Protein AF-A0A0K2RCG2-F1 (afdb_monomer_lite)

Foldseek 3Di:
DDAQPPVLLVLQLVLLCLQQCLPVPFDDDACLNVLSNVLSVQSNVLSNCCRHDPLDVVSLVSNLVSLVCLLCCCPVRVNCVRVSSNCSSNPSSVSSNVSSVVVNVCSVVVLVPVPDDDDDDDDDDDDDDDDDDDDDDDDDDPPDPDDPWDWDKDFPDPVVDVFQGWIWIDTDQAIEIEFGAQQDHDPVRNVVLVDPDPDQLCSHQEYEFAAQDRSGHQCVVVSVVSPHDHYYDYPPRNVVSNVVPNVVVVVVVVVVVVVVPVPDPPPPDDDPDPDDDDPDDDD

Structure (mmCIF, N/CA/C/O backbone):
data_AF-A0A0K2RCG2-F1
#
_entry.id   AF-A0A0K2RCG2-F1
#
loop_
_atom_site.group_PDB
_atom_site.id
_atom_site.type_symbol
_atom_site.label_atom_id
_atom_site.label_alt_id
_atom_site.label_comp_id
_atom_site.label_asym_id
_atom_site.label_entity_id
_atom_site.label_seq_id
_atom_site.pdbx_PDB_ins_code
_atom_site.Cartn_x
_atom_site.Cartn_y
_atom_site.Cartn_z
_atom_site.occupancy
_atom_site.B_iso_or_equiv
_atom_site.auth_seq_id
_atom_site.auth_comp_id
_atom_site.auth_asym_id
_atom_site.auth_atom_id
_atom_site.pdbx_PDB_model_num
ATOM 1 N N . MET A 1 1 ? 14.446 1.103 5.680 1.00 58.44 1 MET A N 1
ATOM 2 C CA . MET A 1 1 ? 15.636 0.981 4.798 1.00 58.44 1 MET A CA 1
ATOM 3 C C . MET A 1 1 ? 16.590 2.178 4.900 1.00 58.44 1 MET A C 1
ATOM 5 O O . MET A 1 1 ? 16.127 3.313 4.979 1.00 58.44 1 MET A O 1
ATOM 9 N N . LYS A 1 2 ? 17.915 1.947 4.898 1.00 63.81 2 LYS A N 1
ATOM 10 C CA . LYS A 1 2 ? 18.927 3.018 4.784 1.00 63.81 2 LYS A CA 1
ATOM 11 C C . LYS A 1 2 ? 18.979 3.519 3.334 1.00 63.81 2 LYS A C 1
ATOM 13 O O . LYS A 1 2 ? 18.834 2.729 2.405 1.00 63.81 2 LYS A O 1
ATOM 18 N N . LYS A 1 3 ? 19.166 4.827 3.142 1.00 74.25 3 LYS A N 1
ATOM 19 C CA . LYS A 1 3 ? 19.380 5.411 1.807 1.00 74.25 3 LYS A CA 1
ATOM 20 C C . LYS A 1 3 ? 20.666 4.841 1.199 1.00 74.25 3 LYS A C 1
ATOM 22 O O . LYS A 1 3 ? 21.597 4.550 1.947 1.00 74.25 3 LYS A O 1
ATOM 27 N N . TRP A 1 4 ? 20.715 4.719 -0.128 1.00 76.94 4 TRP A N 1
ATOM 28 C CA . TRP A 1 4 ? 21.913 4.337 -0.901 1.00 76.94 4 TRP A CA 1
ATOM 29 C C . TRP A 1 4 ? 22.430 2.893 -0.774 1.00 76.94 4 TRP A C 1
ATOM 31 O O . TRP A 1 4 ? 23.434 2.559 -1.398 1.00 76.94 4 TRP A O 1
ATOM 41 N N . THR A 1 5 ? 21.760 2.011 -0.025 1.00 80.38 5 THR A N 1
ATOM 42 C CA . THR A 1 5 ? 22.263 0.643 0.229 1.00 80.38 5 THR A CA 1
ATOM 43 C C . THR A 1 5 ? 21.555 -0.463 -0.560 1.00 80.38 5 THR A C 1
ATOM 45 O O . THR A 1 5 ? 21.933 -1.625 -0.430 1.00 80.38 5 THR A O 1
ATOM 48 N N . ARG A 1 6 ? 20.514 -0.154 -1.349 1.00 81.94 6 ARG A N 1
ATOM 49 C CA . ARG A 1 6 ? 19.777 -1.164 -2.134 1.00 81.94 6 ARG A CA 1
ATOM 50 C C . ARG A 1 6 ? 20.580 -1.549 -3.371 1.00 81.94 6 ARG A C 1
ATOM 52 O O . ARG A 1 6 ? 20.641 -0.801 -4.341 1.00 81.94 6 ARG A O 1
ATOM 59 N N . TRP A 1 7 ? 21.196 -2.727 -3.334 1.00 88.19 7 TRP A N 1
ATOM 60 C CA . TRP A 1 7 ? 21.972 -3.249 -4.459 1.00 88.19 7 TRP A CA 1
ATOM 61 C C . TRP A 1 7 ? 21.105 -3.462 -5.711 1.00 88.19 7 TRP A C 1
ATOM 63 O O . TRP A 1 7 ? 21.608 -3.304 -6.817 1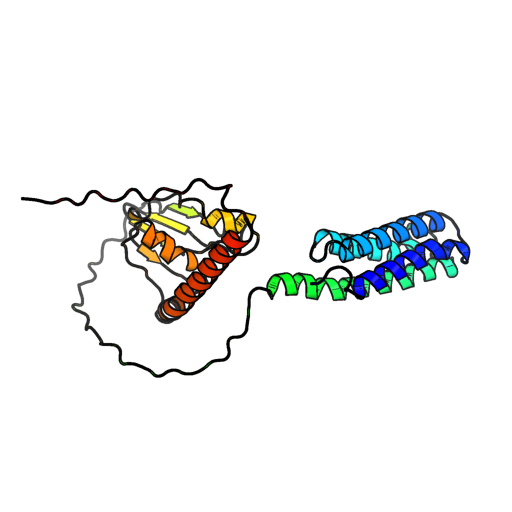.00 88.19 7 TRP A O 1
ATOM 73 N N . GLN A 1 8 ? 19.803 -3.736 -5.544 1.00 90.56 8 GLN A N 1
ATOM 74 C CA . GLN A 1 8 ? 18.849 -3.875 -6.648 1.00 90.56 8 GLN A CA 1
ATOM 75 C C . GLN A 1 8 ? 18.771 -2.599 -7.494 1.00 90.56 8 GLN A C 1
ATOM 77 O O . GLN A 1 8 ? 18.862 -2.654 -8.718 1.00 90.56 8 GLN A O 1
ATOM 82 N N . ASP A 1 9 ? 18.664 -1.443 -6.836 1.00 89.44 9 ASP A N 1
ATOM 83 C CA . ASP A 1 9 ? 18.560 -0.151 -7.516 1.00 89.44 9 ASP A CA 1
ATOM 84 C C . ASP A 1 9 ? 19.887 0.205 -8.218 1.00 89.44 9 ASP A C 1
ATOM 86 O O . ASP A 1 9 ? 19.883 0.735 -9.329 1.00 89.44 9 ASP A O 1
ATOM 90 N N . TRP A 1 10 ? 21.034 -0.191 -7.649 1.00 92.25 10 TRP A N 1
ATOM 91 C CA . TRP A 1 10 ? 22.339 -0.095 -8.319 1.00 92.25 10 TRP A CA 1
ATOM 92 C C . TRP A 1 10 ? 22.438 -0.972 -9.573 1.00 92.25 10 TRP A C 1
ATOM 94 O O . TRP A 1 10 ? 22.975 -0.527 -10.588 1.00 92.25 10 TRP A O 1
ATOM 104 N N . THR A 1 11 ? 21.905 -2.197 -9.540 1.00 92.94 11 THR A N 1
ATOM 105 C CA . THR A 1 11 ? 21.859 -3.071 -10.722 1.00 92.94 11 THR A CA 1
ATOM 106 C C . THR A 1 11 ? 21.010 -2.461 -11.834 1.00 92.94 11 THR A C 1
ATOM 108 O O . THR A 1 11 ? 21.393 -2.525 -13.000 1.00 92.94 11 THR A O 1
ATOM 111 N N . VAL A 1 12 ? 19.893 -1.818 -11.488 1.00 93.12 12 VAL A N 1
ATOM 112 C CA . VAL A 1 12 ? 19.032 -1.142 -12.467 1.00 93.12 12 VAL A CA 1
ATOM 113 C C . VAL A 1 12 ? 19.719 0.079 -13.078 1.00 93.12 12 VAL A C 1
ATOM 115 O O . VAL A 1 12 ? 19.654 0.267 -14.292 1.00 93.12 12 VAL A O 1
ATOM 118 N N . ILE A 1 13 ? 20.450 0.861 -12.277 1.00 94.62 13 ILE A N 1
ATOM 119 C CA . ILE A 1 13 ? 21.276 1.968 -12.782 1.00 94.62 13 ILE A CA 1
ATOM 120 C C . ILE A 1 13 ? 22.334 1.449 -13.761 1.00 94.62 13 ILE A C 1
ATOM 122 O O . ILE A 1 13 ? 22.480 1.999 -14.850 1.00 94.62 13 ILE A O 1
ATOM 126 N N . ALA A 1 14 ? 23.046 0.375 -13.413 1.00 95.88 14 ALA A N 1
ATOM 127 C CA . ALA A 1 14 ? 24.055 -0.212 -14.292 1.00 95.88 14 ALA A CA 1
ATOM 128 C C . ALA A 1 14 ? 23.444 -0.734 -15.605 1.00 95.88 14 ALA A C 1
ATOM 130 O O . ALA A 1 14 ? 23.995 -0.491 -16.678 1.00 95.88 14 ALA A O 1
ATOM 131 N N . ALA A 1 15 ? 22.282 -1.390 -15.534 1.00 94.94 15 ALA A N 1
ATOM 132 C CA . ALA A 1 15 ? 21.547 -1.868 -16.703 1.00 94.94 15 ALA A CA 1
ATOM 133 C C . ALA A 1 15 ? 21.101 -0.712 -17.619 1.00 94.94 15 ALA A C 1
ATOM 135 O O . ALA A 1 15 ? 21.294 -0.780 -18.833 1.00 94.94 15 ALA A O 1
ATOM 136 N N . GLY A 1 16 ? 20.560 0.370 -17.048 1.00 94.06 16 GLY A N 1
ATOM 137 C CA . GLY A 1 16 ? 20.156 1.562 -17.798 1.00 94.06 16 GLY A CA 1
ATOM 138 C C . GLY A 1 16 ? 21.337 2.297 -18.436 1.00 94.06 16 GLY A C 1
ATOM 139 O O . GLY A 1 16 ? 21.270 2.674 -19.606 1.00 94.06 16 GLY A O 1
ATOM 140 N N . ALA A 1 17 ? 22.448 2.434 -17.707 1.00 96.50 17 ALA A N 1
ATOM 141 C CA . ALA A 1 17 ? 23.673 3.038 -18.224 1.00 96.50 17 ALA A CA 1
ATOM 142 C C . ALA A 1 17 ? 24.278 2.208 -19.365 1.00 96.50 17 ALA A C 1
ATOM 144 O O . ALA A 1 17 ? 24.648 2.765 -20.396 1.00 96.50 17 ALA A O 1
ATOM 145 N N . TYR A 1 18 ? 24.323 0.879 -19.218 1.00 96.69 18 TYR A N 1
ATOM 146 C CA . TYR A 1 18 ? 24.759 -0.015 -20.289 1.00 96.69 18 TYR A CA 1
ATOM 147 C C . TYR A 1 18 ? 23.869 0.130 -21.528 1.00 96.69 18 TYR A C 1
ATOM 149 O O . TYR A 1 18 ? 24.393 0.286 -22.626 1.00 96.69 18 TYR A O 1
ATOM 157 N N . ALA A 1 19 ? 22.541 0.138 -21.367 1.00 94.88 19 ALA A N 1
ATOM 158 C CA . ALA A 1 19 ? 21.615 0.310 -22.484 1.00 94.88 19 ALA A CA 1
ATOM 159 C C . ALA A 1 19 ? 21.858 1.642 -23.218 1.00 94.88 19 ALA A C 1
ATOM 161 O O . ALA A 1 19 ? 22.019 1.646 -24.437 1.00 94.88 19 ALA A O 1
ATOM 162 N N . ALA A 1 20 ? 21.986 2.754 -22.488 1.00 95.69 20 ALA A N 1
ATOM 163 C CA . ALA A 1 20 ? 22.245 4.066 -23.082 1.00 95.69 20 ALA A CA 1
ATOM 164 C C . ALA A 1 20 ? 23.603 4.141 -23.802 1.00 95.69 20 ALA A C 1
ATOM 166 O O . ALA A 1 20 ? 23.700 4.717 -24.885 1.00 95.69 20 ALA A O 1
ATOM 167 N N . LEU A 1 21 ? 24.648 3.547 -23.220 1.00 96.00 21 LEU A N 1
ATOM 168 C CA . LEU A 1 21 ? 25.997 3.564 -23.788 1.00 96.00 21 LEU A CA 1
ATOM 169 C C . LEU A 1 21 ? 26.179 2.552 -24.922 1.00 96.00 21 LEU A C 1
ATOM 171 O O . LEU A 1 21 ? 27.049 2.752 -25.766 1.00 96.00 21 LEU A O 1
ATOM 175 N N . SER A 1 22 ? 25.341 1.514 -24.996 1.00 94.62 22 SER A N 1
ATOM 176 C CA . SER A 1 22 ? 25.457 0.456 -26.008 1.00 94.62 22 SER A CA 1
ATOM 177 C C . SER A 1 22 ? 25.385 0.941 -27.446 1.00 94.62 22 SER A C 1
ATOM 179 O O . SER A 1 22 ? 25.961 0.326 -28.345 1.00 94.62 22 SER A O 1
ATOM 181 N N . VAL A 1 23 ? 24.773 2.102 -27.647 1.00 93.94 23 VAL A N 1
ATOM 182 C CA . VAL A 1 23 ? 24.718 2.821 -28.917 1.00 93.94 23 VAL A CA 1
ATOM 183 C C . VAL A 1 23 ? 26.113 3.135 -29.479 1.00 93.94 23 VAL A C 1
ATOM 185 O O . VAL A 1 23 ? 26.267 3.240 -30.691 1.00 93.94 23 VAL A O 1
ATOM 188 N N . LEU A 1 24 ? 27.141 3.231 -28.629 1.00 94.62 24 LEU A N 1
ATOM 189 C CA . LEU A 1 24 ? 28.516 3.538 -29.035 1.00 94.62 24 LEU A CA 1
ATOM 190 C C . LEU A 1 24 ? 29.247 2.358 -29.693 1.00 94.62 24 LEU A C 1
ATOM 192 O O . LEU A 1 24 ? 30.201 2.581 -30.434 1.00 94.62 24 LEU A O 1
ATOM 196 N N . TRP A 1 25 ? 28.832 1.115 -29.425 1.00 93.81 25 TRP A N 1
ATOM 197 C CA . TRP A 1 25 ? 29.506 -0.093 -29.930 1.00 93.81 25 TRP A CA 1
ATOM 198 C C . TRP A 1 25 ? 28.577 -1.073 -30.655 1.00 93.81 25 TRP A C 1
ATOM 200 O O . TRP A 1 25 ? 29.026 -2.130 -31.095 1.00 93.81 25 TRP A O 1
ATOM 210 N N . THR A 1 26 ? 27.289 -0.750 -30.795 1.00 92.44 26 THR A N 1
ATOM 211 C CA . THR A 1 26 ? 26.327 -1.561 -31.553 1.00 92.44 26 THR A CA 1
ATOM 212 C C . THR A 1 26 ? 25.845 -0.817 -32.792 1.00 92.44 26 THR A C 1
ATOM 214 O O . THR A 1 26 ? 25.652 0.398 -32.772 1.00 92.44 26 THR A O 1
ATOM 217 N N . SER A 1 27 ? 25.637 -1.545 -33.889 1.00 92.19 27 SER A N 1
ATOM 218 C CA . SER A 1 27 ? 25.041 -0.982 -35.102 1.00 92.19 27 SER A CA 1
ATOM 219 C C . SER A 1 27 ? 23.601 -0.547 -34.833 1.00 92.19 27 SER A C 1
ATOM 221 O O . SER A 1 27 ? 22.806 -1.322 -34.298 1.00 92.19 27 SER A O 1
ATOM 223 N N . GLN A 1 28 ? 23.288 0.692 -35.207 1.00 91.44 28 GLN A N 1
ATOM 224 C CA . GLN A 1 28 ? 21.982 1.318 -35.011 1.00 91.44 28 GLN A CA 1
ATOM 225 C C . GLN A 1 28 ? 21.195 1.408 -36.318 1.00 91.44 28 GLN A C 1
ATOM 227 O O . GLN A 1 28 ? 21.757 1.340 -37.409 1.00 91.44 28 GLN A O 1
ATOM 232 N N . GLY A 1 29 ? 19.889 1.621 -36.196 1.00 86.38 29 GLY A N 1
ATOM 233 C CA . GLY A 1 29 ? 18.947 1.633 -37.304 1.00 86.38 29 GLY A CA 1
ATOM 234 C C . GLY A 1 29 ? 17.545 1.998 -36.828 1.00 86.38 29 GLY A C 1
ATOM 235 O O . GLY A 1 29 ? 17.130 1.649 -35.721 1.00 86.38 29 GLY A O 1
ATOM 236 N N . GLY A 1 30 ? 16.816 2.740 -37.662 1.00 85.50 30 GLY A N 1
ATOM 237 C CA . GLY A 1 30 ? 15.485 3.238 -37.317 1.00 85.50 30 GLY A CA 1
ATOM 238 C C . GLY A 1 30 ? 15.498 4.073 -36.033 1.00 85.50 30 GLY A C 1
ATOM 239 O O . GLY A 1 30 ? 16.283 5.010 -35.894 1.00 85.50 30 GLY A O 1
ATOM 240 N N . SER A 1 31 ? 14.630 3.723 -35.083 1.00 91.00 31 SER A N 1
ATOM 241 C CA . SER A 1 31 ? 14.470 4.438 -33.809 1.00 91.00 31 SER A CA 1
ATOM 242 C C . SER A 1 31 ? 15.355 3.907 -32.670 1.00 91.00 31 SER A C 1
ATOM 244 O O . SER A 1 31 ? 15.200 4.363 -31.535 1.00 91.00 31 SER A O 1
ATOM 246 N N . SER A 1 32 ? 16.271 2.964 -32.935 1.00 91.31 32 SER A N 1
ATOM 247 C CA . SER A 1 32 ? 17.046 2.273 -31.891 1.00 91.31 32 SER A CA 1
ATOM 248 C C . SER A 1 32 ? 17.860 3.237 -31.023 1.00 91.31 32 SER A C 1
ATOM 250 O O . SER A 1 32 ? 17.736 3.203 -29.802 1.00 91.31 32 SER A O 1
ATOM 252 N N . THR A 1 33 ? 18.598 4.167 -31.637 1.00 92.88 33 THR A N 1
ATOM 253 C CA . THR A 1 33 ? 19.430 5.166 -30.945 1.00 92.88 33 THR A CA 1
ATOM 254 C C . THR A 1 33 ? 18.622 5.965 -29.925 1.00 92.88 33 THR A C 1
ATOM 256 O O . THR A 1 33 ? 18.998 6.061 -28.759 1.00 92.88 33 THR A O 1
ATOM 259 N N . ALA A 1 34 ? 17.487 6.525 -30.356 1.00 93.62 34 ALA A N 1
ATOM 260 C CA . ALA A 1 34 ? 16.654 7.365 -29.505 1.00 93.62 34 ALA A CA 1
ATOM 261 C C . ALA A 1 34 ? 16.045 6.556 -28.353 1.00 93.62 34 ALA A C 1
ATOM 263 O O . ALA A 1 34 ? 16.103 6.986 -27.204 1.00 93.62 34 ALA A O 1
ATOM 264 N N . LEU A 1 35 ? 15.511 5.367 -28.644 1.00 93.81 35 LEU A N 1
ATOM 265 C CA . LEU A 1 35 ? 14.879 4.519 -27.634 1.00 93.81 35 LEU A CA 1
ATOM 266 C C . LEU A 1 35 ? 15.881 4.021 -26.594 1.00 93.81 35 LEU A C 1
ATOM 268 O O . LEU A 1 35 ? 15.599 4.103 -25.402 1.00 93.81 35 LEU A O 1
ATOM 272 N N . MET A 1 36 ? 17.060 3.569 -27.019 1.00 95.06 36 MET A N 1
ATOM 273 C CA . MET A 1 36 ? 18.103 3.079 -26.118 1.00 95.06 36 MET A CA 1
ATOM 274 C C . MET A 1 36 ? 18.628 4.175 -25.187 1.00 95.06 36 MET A C 1
ATOM 276 O O . MET A 1 36 ? 18.725 3.956 -23.979 1.00 95.06 36 MET A O 1
ATOM 280 N N . VAL A 1 37 ? 18.906 5.371 -25.718 1.00 95.69 37 VAL A N 1
ATOM 281 C CA . VAL A 1 37 ? 19.395 6.497 -24.909 1.00 95.69 37 VAL A CA 1
ATOM 282 C C . VAL A 1 37 ? 18.312 7.000 -23.959 1.00 95.69 37 VAL A C 1
ATOM 284 O O . VAL A 1 37 ? 18.564 7.122 -22.762 1.00 95.69 37 VAL A O 1
ATOM 287 N N . ILE A 1 38 ? 17.099 7.263 -24.458 1.00 96.25 38 ILE A N 1
ATOM 288 C CA . ILE A 1 38 ? 16.019 7.834 -23.642 1.00 96.25 38 ILE A CA 1
ATOM 289 C C . ILE A 1 38 ? 15.609 6.855 -22.542 1.00 96.25 38 ILE A C 1
ATOM 291 O O . ILE A 1 38 ? 15.593 7.227 -21.370 1.00 96.25 38 ILE A O 1
ATOM 295 N N . LEU A 1 39 ? 15.313 5.599 -22.888 1.00 95.44 39 LEU A N 1
ATOM 296 C CA . LEU A 1 39 ? 14.881 4.607 -21.901 1.00 95.44 39 LEU A CA 1
ATOM 297 C C . LEU A 1 39 ? 16.010 4.255 -20.931 1.00 95.44 39 LEU A C 1
ATOM 299 O O . LEU A 1 39 ? 15.749 4.111 -19.740 1.00 95.44 39 LEU A O 1
ATOM 303 N N . GLY A 1 40 ? 17.259 4.182 -21.403 1.00 93.88 40 GLY A N 1
ATOM 304 C CA . GLY A 1 40 ? 18.420 3.955 -20.545 1.00 93.88 40 GLY A CA 1
ATOM 305 C C . GLY A 1 40 ? 18.612 5.067 -19.510 1.00 93.88 40 GLY A C 1
ATOM 306 O O . GLY A 1 40 ? 18.743 4.783 -18.320 1.00 93.88 40 GLY A O 1
ATOM 307 N N . VAL A 1 41 ? 18.540 6.338 -19.926 1.00 96.69 41 VAL A N 1
ATOM 308 C CA . VAL A 1 41 ? 18.645 7.496 -19.018 1.00 96.69 41 VAL A CA 1
ATOM 309 C C . VAL A 1 41 ? 17.463 7.565 -18.049 1.00 96.69 41 VAL A C 1
ATOM 311 O O . VAL A 1 41 ? 17.668 7.804 -16.858 1.00 96.69 41 VAL A O 1
ATOM 314 N N . LEU A 1 42 ? 16.235 7.318 -18.518 1.00 96.00 42 LEU A N 1
ATOM 315 C CA . LEU A 1 42 ? 15.051 7.283 -17.652 1.00 96.00 42 LEU A CA 1
ATOM 316 C C . LEU A 1 42 ? 15.150 6.177 -16.597 1.00 96.00 42 LEU A C 1
ATOM 318 O O . LEU A 1 42 ? 14.801 6.402 -15.438 1.00 96.00 42 LEU A O 1
ATOM 322 N N . LEU A 1 43 ? 15.674 5.008 -16.969 1.00 94.19 43 LEU A N 1
ATOM 323 C CA . LEU A 1 43 ? 15.878 3.894 -16.050 1.00 94.19 43 LEU A CA 1
ATOM 324 C C . LEU A 1 43 ? 16.954 4.213 -14.996 1.00 94.19 43 LEU A C 1
ATOM 326 O O . LEU A 1 43 ? 16.761 3.914 -13.817 1.00 94.19 43 LEU A O 1
ATOM 330 N N . VAL A 1 44 ? 18.038 4.897 -15.385 1.00 95.62 44 VAL A N 1
ATOM 331 C CA . VAL A 1 44 ? 19.046 5.422 -14.445 1.00 95.62 44 VAL A CA 1
ATOM 332 C C . VAL A 1 44 ? 18.424 6.431 -13.482 1.00 95.62 44 VAL A C 1
ATOM 334 O O . VAL A 1 44 ? 18.606 6.315 -12.271 1.00 95.62 44 VAL A O 1
ATOM 337 N N . ALA A 1 45 ? 17.663 7.401 -13.992 1.00 94.56 45 ALA A N 1
ATOM 338 C CA . ALA A 1 45 ? 17.015 8.414 -13.163 1.00 94.56 45 ALA A CA 1
ATOM 339 C C . ALA A 1 45 ? 16.021 7.787 -12.166 1.00 94.56 45 ALA A C 1
ATOM 341 O O . ALA A 1 45 ? 16.000 8.167 -10.991 1.00 94.56 45 ALA A O 1
ATOM 342 N N . ALA A 1 46 ? 15.244 6.789 -12.601 1.00 90.50 46 ALA A N 1
ATOM 343 C CA . ALA A 1 46 ? 14.347 6.028 -11.734 1.00 90.50 46 ALA A CA 1
ATOM 344 C C . ALA A 1 46 ? 15.110 5.270 -10.630 1.00 90.50 46 ALA A C 1
ATOM 346 O O . ALA A 1 46 ? 14.749 5.388 -9.458 1.00 90.50 46 ALA A O 1
ATOM 347 N N . GLY A 1 47 ? 16.208 4.583 -10.967 1.00 89.56 47 GLY A N 1
ATOM 348 C CA . GLY A 1 47 ? 17.043 3.885 -9.982 1.00 89.56 47 GLY A CA 1
ATOM 349 C C . GLY A 1 47 ? 17.692 4.832 -8.967 1.00 89.56 47 GLY A C 1
ATOM 350 O O . GLY A 1 47 ? 17.666 4.572 -7.763 1.00 89.56 47 GLY A O 1
ATOM 351 N N . VAL A 1 48 ? 18.197 5.987 -9.415 1.00 92.44 48 VAL A N 1
ATOM 352 C CA . VAL A 1 48 ? 18.735 7.028 -8.517 1.00 92.44 48 VAL A CA 1
ATOM 353 C C . VAL A 1 48 ? 17.646 7.568 -7.587 1.00 92.44 48 VAL A C 1
ATOM 355 O O . VAL A 1 48 ? 17.883 7.747 -6.391 1.00 92.44 48 VAL A O 1
ATOM 358 N N . THR A 1 49 ? 16.436 7.784 -8.110 1.00 89.12 49 THR A N 1
ATOM 359 C CA . THR A 1 49 ? 15.284 8.226 -7.310 1.00 89.12 49 THR A CA 1
ATOM 360 C C . THR A 1 49 ? 14.938 7.196 -6.234 1.00 89.12 49 THR A C 1
ATOM 362 O O . THR A 1 49 ? 14.745 7.574 -5.078 1.00 89.12 49 THR A O 1
ATOM 365 N N . ASN A 1 50 ? 14.956 5.901 -6.569 1.00 87.88 50 ASN A N 1
ATOM 366 C CA . ASN A 1 50 ? 14.729 4.814 -5.612 1.00 87.88 50 ASN A CA 1
ATOM 367 C C . ASN A 1 50 ? 15.827 4.723 -4.533 1.00 87.88 50 ASN A C 1
ATOM 369 O O . ASN A 1 50 ? 15.511 4.510 -3.360 1.00 87.88 50 ASN A O 1
ATOM 373 N N . LEU A 1 51 ? 17.098 4.976 -4.875 1.00 87.19 51 LEU A N 1
ATOM 374 C CA . LEU A 1 51 ? 18.191 5.044 -3.891 1.00 87.19 51 LEU A CA 1
ATOM 375 C C . LEU A 1 51 ? 18.072 6.249 -2.945 1.00 87.19 51 LEU A C 1
ATOM 377 O O . LEU A 1 51 ? 18.382 6.133 -1.751 1.00 87.19 51 LEU A O 1
ATOM 381 N N . ALA A 1 52 ? 17.653 7.403 -3.473 1.00 86.50 52 ALA A N 1
ATOM 382 C CA . ALA A 1 52 ? 17.542 8.657 -2.732 1.00 86.50 52 ALA A CA 1
ATOM 383 C C . ALA A 1 52 ? 16.285 8.712 -1.846 1.00 86.50 52 ALA A C 1
ATOM 385 O O . ALA A 1 52 ? 16.333 9.223 -0.716 1.00 86.50 52 ALA A O 1
ATOM 386 N N . MET A 1 53 ? 15.173 8.170 -2.350 1.00 83.31 53 MET A N 1
ATOM 387 C CA . MET A 1 53 ? 13.858 8.142 -1.709 1.00 83.31 53 MET A CA 1
ATOM 388 C C . MET A 1 53 ? 13.315 6.701 -1.620 1.00 83.31 53 MET A C 1
ATOM 390 O O . MET A 1 53 ? 12.331 6.358 -2.277 1.00 83.31 53 MET A O 1
ATOM 394 N N . PRO A 1 54 ? 13.930 5.840 -0.787 1.00 77.44 54 PRO A N 1
ATOM 395 C CA . PRO A 1 54 ? 13.499 4.454 -0.650 1.00 77.44 54 PRO A CA 1
ATOM 396 C C . PRO A 1 54 ? 12.097 4.371 -0.024 1.00 77.44 54 PRO A C 1
ATOM 398 O O . PRO A 1 54 ? 11.829 5.011 0.994 1.00 77.44 54 PRO A O 1
ATOM 401 N N . GLY A 1 55 ? 11.219 3.549 -0.607 1.00 72.12 55 GLY A N 1
ATOM 402 C CA . GLY A 1 55 ? 9.852 3.321 -0.116 1.00 72.12 55 GLY A CA 1
ATOM 403 C C . GLY A 1 55 ? 8.759 4.158 -0.792 1.00 72.12 55 GLY A C 1
ATOM 404 O O . GLY A 1 55 ? 7.662 4.253 -0.247 1.00 72.12 55 GLY A O 1
ATOM 405 N N . MET A 1 56 ? 9.029 4.764 -1.955 1.00 79.25 56 MET A N 1
ATOM 406 C CA . MET A 1 56 ? 8.011 5.385 -2.811 1.00 79.25 56 MET A CA 1
ATOM 407 C C . MET A 1 56 ? 7.473 4.368 -3.833 1.00 79.25 56 MET A C 1
ATOM 409 O O . MET A 1 56 ? 8.149 4.123 -4.833 1.00 79.25 56 MET A O 1
ATOM 413 N N . PRO A 1 57 ? 6.245 3.828 -3.677 1.00 78.06 57 PRO A N 1
ATOM 414 C CA . PRO A 1 57 ? 5.729 2.806 -4.594 1.00 78.06 57 PRO A CA 1
ATOM 415 C C . PRO A 1 57 ? 5.667 3.294 -6.045 1.00 78.06 57 PRO A C 1
ATOM 417 O O . PRO A 1 57 ? 5.946 2.544 -6.971 1.00 78.06 57 PRO A O 1
ATOM 420 N N . ALA A 1 58 ? 5.348 4.575 -6.253 1.00 80.38 58 ALA A N 1
ATOM 421 C CA . ALA A 1 58 ? 5.285 5.173 -7.585 1.00 80.38 58 ALA A CA 1
ATOM 422 C C . ALA A 1 58 ? 6.630 5.113 -8.335 1.00 80.38 58 ALA A C 1
ATOM 424 O O . ALA A 1 58 ? 6.639 4.883 -9.542 1.00 80.38 58 ALA A O 1
ATOM 425 N N . ALA A 1 59 ? 7.754 5.285 -7.633 1.00 81.81 59 ALA A N 1
ATOM 426 C CA . ALA A 1 59 ? 9.084 5.239 -8.238 1.00 81.81 59 ALA A CA 1
ATOM 427 C C . ALA A 1 59 ? 9.502 3.799 -8.598 1.00 81.81 59 ALA A C 1
ATOM 429 O O . ALA A 1 59 ? 10.153 3.575 -9.618 1.00 81.81 59 ALA A O 1
ATOM 430 N N . GLU A 1 60 ? 9.051 2.808 -7.826 1.00 85.19 60 GLU A N 1
ATOM 431 C CA . GLU A 1 60 ? 9.262 1.386 -8.124 1.00 85.19 60 GLU A CA 1
ATOM 432 C C . GLU A 1 60 ? 8.425 0.926 -9.327 1.00 85.19 60 GLU A C 1
ATOM 434 O O . GLU A 1 60 ? 8.934 0.236 -10.211 1.00 85.19 60 GLU A O 1
ATOM 439 N N . TRP A 1 61 ? 7.168 1.375 -9.421 1.00 86.81 61 TRP A N 1
ATOM 440 C CA . TRP A 1 61 ? 6.321 1.114 -10.588 1.00 86.81 61 TRP A CA 1
ATOM 441 C C . TRP A 1 61 ? 6.847 1.796 -11.852 1.00 86.81 61 TRP A C 1
ATOM 443 O O . TRP A 1 61 ? 6.874 1.168 -12.907 1.00 86.81 61 TRP A O 1
ATOM 453 N N . ALA A 1 62 ? 7.314 3.045 -11.761 1.00 88.88 62 ALA A N 1
ATOM 454 C CA . ALA A 1 62 ? 7.920 3.740 -12.897 1.00 88.88 62 ALA A CA 1
ATOM 455 C C . ALA A 1 62 ? 9.153 2.991 -13.430 1.00 88.88 62 ALA A C 1
ATOM 457 O O . ALA A 1 62 ? 9.280 2.782 -14.635 1.00 88.88 62 ALA A O 1
ATOM 458 N N . GLN A 1 63 ? 10.019 2.513 -12.531 1.00 91.25 63 GLN A N 1
ATOM 459 C CA . GLN A 1 63 ? 11.178 1.696 -12.888 1.00 91.25 63 GLN A CA 1
ATOM 460 C C . GLN A 1 63 ? 10.777 0.396 -13.601 1.00 91.25 63 GLN A C 1
ATOM 462 O O . GLN A 1 63 ? 11.362 0.055 -14.630 1.00 91.25 63 GLN A O 1
ATOM 467 N N . ALA A 1 64 ? 9.756 -0.306 -13.096 1.00 91.69 64 ALA A N 1
ATOM 468 C CA . ALA A 1 64 ? 9.241 -1.519 -13.728 1.00 91.69 64 ALA A CA 1
ATOM 469 C C . ALA A 1 64 ? 8.690 -1.236 -15.135 1.00 91.69 64 ALA A C 1
ATOM 471 O O . ALA A 1 64 ? 8.992 -1.973 -16.072 1.00 91.69 64 ALA A O 1
ATOM 472 N N . VAL A 1 65 ? 7.938 -0.143 -15.304 1.00 94.25 65 VAL A N 1
ATOM 473 C CA . VAL A 1 65 ? 7.408 0.275 -16.610 1.00 94.25 65 VAL A CA 1
ATOM 474 C C . VAL A 1 65 ? 8.543 0.555 -17.590 1.00 94.25 65 VAL A C 1
ATOM 476 O O . VAL A 1 65 ? 8.527 0.017 -18.693 1.00 94.25 65 VAL A O 1
ATOM 479 N N . PHE A 1 66 ? 9.561 1.325 -17.199 1.00 95.44 66 PHE A N 1
ATOM 480 C CA . PHE A 1 66 ? 10.697 1.602 -18.082 1.00 95.44 66 PHE A CA 1
ATOM 481 C C . PHE A 1 66 ? 11.468 0.334 -18.465 1.00 95.44 66 PHE A C 1
ATOM 483 O O . PHE A 1 66 ? 11.853 0.195 -19.625 1.00 95.44 66 PHE A O 1
ATOM 490 N N . ALA A 1 67 ? 11.633 -0.620 -17.544 1.00 93.81 67 ALA A N 1
ATOM 491 C CA . ALA A 1 67 ? 12.262 -1.906 -17.841 1.00 93.81 67 ALA A CA 1
ATOM 492 C C . ALA A 1 67 ? 11.451 -2.739 -18.853 1.00 93.81 67 ALA A C 1
ATOM 494 O O . ALA A 1 67 ? 12.024 -3.291 -19.792 1.00 93.81 67 ALA A O 1
ATOM 495 N N . VAL A 1 68 ? 10.119 -2.784 -18.714 1.00 96.12 68 VAL A N 1
ATOM 496 C CA . VAL A 1 68 ? 9.227 -3.457 -19.679 1.00 96.12 68 VAL A CA 1
ATOM 497 C C . VAL A 1 68 ? 9.282 -2.775 -21.043 1.00 96.12 68 VAL A C 1
ATOM 499 O O . VAL A 1 68 ? 9.397 -3.449 -22.063 1.00 96.12 68 VAL A O 1
ATOM 502 N N . VAL A 1 69 ? 9.230 -1.443 -21.080 1.00 96.00 69 VAL A N 1
ATOM 503 C CA . VAL A 1 69 ? 9.284 -0.693 -22.341 1.00 96.00 69 VAL A CA 1
ATOM 504 C C . VAL A 1 69 ? 10.634 -0.897 -23.032 1.00 96.00 69 VAL A C 1
ATOM 506 O O . VAL A 1 69 ? 10.659 -1.103 -24.241 1.00 96.00 69 VAL A O 1
ATOM 509 N N . LEU A 1 70 ? 11.746 -0.926 -22.289 1.00 94.94 70 LEU A N 1
ATOM 510 C CA . LEU A 1 70 ? 13.067 -1.236 -22.844 1.00 94.94 70 LEU A CA 1
ATOM 511 C C . LEU A 1 70 ? 13.136 -2.664 -23.398 1.00 94.94 70 LEU A C 1
ATOM 513 O O . LEU A 1 70 ? 13.654 -2.867 -24.492 1.00 94.94 70 LEU A O 1
ATOM 517 N N . LEU A 1 71 ? 12.564 -3.640 -22.689 1.00 95.94 71 LEU A N 1
ATOM 518 C CA . LEU A 1 71 ? 12.483 -5.024 -23.154 1.00 95.94 71 LEU A CA 1
ATOM 519 C C . LEU A 1 71 ? 11.683 -5.131 -24.460 1.00 95.94 71 LEU A C 1
ATOM 521 O O . LEU A 1 71 ? 12.081 -5.860 -25.361 1.00 95.94 71 LEU A O 1
ATOM 525 N N . LEU A 1 72 ? 10.584 -4.384 -24.588 1.00 95.88 72 LEU A N 1
ATOM 526 C CA . LEU A 1 72 ? 9.728 -4.401 -25.776 1.00 95.88 72 LEU A CA 1
ATOM 527 C C . LEU A 1 72 ? 10.236 -3.505 -26.925 1.00 95.88 72 LEU A C 1
ATOM 529 O O . LEU A 1 72 ? 9.738 -3.620 -28.048 1.00 95.88 72 LEU A O 1
ATOM 533 N N . ALA A 1 73 ? 11.238 -2.655 -26.671 1.00 94.69 73 ALA A N 1
ATOM 534 C CA . ALA A 1 73 ? 11.759 -1.664 -27.616 1.00 94.69 73 ALA A CA 1
ATOM 535 C C . ALA A 1 73 ? 12.133 -2.215 -28.995 1.00 94.69 73 ALA A C 1
ATOM 537 O O . ALA A 1 73 ? 11.744 -1.588 -29.982 1.00 94.69 73 ALA A O 1
ATOM 538 N N . PRO A 1 74 ? 12.788 -3.383 -29.122 1.00 95.38 74 PRO A N 1
ATOM 539 C CA . PRO A 1 74 ? 13.148 -3.909 -30.435 1.00 95.38 74 PRO A CA 1
ATOM 540 C C . PRO A 1 74 ? 11.948 -4.149 -31.358 1.00 95.38 74 PRO A C 1
ATOM 542 O O . PRO A 1 74 ? 12.062 -3.920 -32.561 1.00 95.38 74 PRO A O 1
ATOM 545 N N . TRP A 1 75 ? 10.792 -4.554 -30.814 1.00 94.38 75 TRP A N 1
ATOM 546 C CA . TRP A 1 75 ? 9.586 -4.824 -31.605 1.00 94.38 75 TRP A CA 1
ATOM 547 C C . TRP A 1 75 ? 8.911 -3.549 -32.097 1.00 94.38 75 TRP A C 1
ATOM 549 O O . TRP A 1 75 ? 8.649 -3.428 -33.290 1.00 94.38 75 TRP A O 1
ATOM 559 N N . PHE A 1 76 ? 8.647 -2.585 -31.211 1.00 93.50 76 PHE A N 1
ATOM 560 C CA . PHE A 1 76 ? 7.948 -1.359 -31.616 1.00 93.50 76 PHE A CA 1
ATOM 561 C C . PHE A 1 76 ? 8.874 -0.336 -32.284 1.00 93.50 76 PHE A C 1
ATOM 563 O O . PHE A 1 76 ? 8.421 0.470 -33.089 1.00 93.50 76 PHE A O 1
ATOM 570 N N . GLY A 1 77 ? 10.171 -0.371 -31.975 1.00 89.06 77 GLY A N 1
ATOM 571 C CA . GLY A 1 77 ? 11.187 0.465 -32.611 1.00 89.06 77 GLY A CA 1
ATOM 572 C C . GLY A 1 77 ? 11.688 -0.082 -33.949 1.00 89.06 77 GLY A C 1
ATOM 573 O O . GLY A 1 77 ? 12.522 0.566 -34.580 1.00 89.06 77 GLY A O 1
ATOM 574 N N . GLY A 1 78 ? 11.219 -1.265 -34.366 1.00 91.31 78 GLY A N 1
ATOM 575 C CA . GLY A 1 78 ? 11.554 -1.866 -35.658 1.00 91.31 78 GLY A CA 1
ATOM 576 C C . GLY A 1 78 ? 13.013 -2.303 -35.790 1.00 91.31 78 GLY A C 1
ATOM 577 O O . GLY A 1 78 ? 13.562 -2.256 -36.886 1.00 91.31 78 GLY A O 1
ATOM 578 N N . PHE A 1 79 ? 13.653 -2.708 -34.688 1.00 91.88 79 PHE A N 1
ATOM 579 C CA . PHE A 1 79 ? 15.073 -3.069 -34.662 1.00 91.88 79 PHE A CA 1
ATOM 580 C C . PHE A 1 79 ? 15.377 -4.491 -34.168 1.00 91.88 79 PHE A C 1
ATOM 582 O O . PHE A 1 79 ? 16.512 -4.795 -33.806 1.00 91.88 79 PHE A O 1
ATOM 589 N N . THR A 1 80 ? 14.394 -5.394 -34.197 1.00 91.44 80 THR A N 1
ATOM 590 C CA . THR A 1 80 ? 14.566 -6.816 -33.834 1.00 91.44 80 THR A CA 1
ATOM 591 C C . THR A 1 80 ? 15.632 -7.549 -34.653 1.00 91.44 80 THR A C 1
ATOM 593 O O . THR A 1 80 ? 16.262 -8.468 -34.140 1.00 91.44 80 THR A O 1
ATOM 596 N N . SER A 1 81 ? 15.847 -7.158 -35.912 1.00 90.19 81 SER A N 1
ATOM 597 C CA . SER A 1 81 ? 16.842 -7.765 -36.807 1.00 90.19 81 SER A CA 1
ATOM 598 C C . SER A 1 81 ? 18.276 -7.294 -36.543 1.00 90.19 81 SER A C 1
ATOM 600 O O . SER A 1 81 ? 19.223 -7.891 -37.054 1.00 90.19 81 SER A O 1
ATOM 602 N N . MET A 1 82 ? 18.463 -6.242 -35.740 1.00 90.88 82 MET A N 1
ATOM 603 C CA . MET A 1 82 ? 19.782 -5.732 -35.380 1.00 90.88 82 MET A CA 1
ATOM 604 C C . MET A 1 82 ? 20.283 -6.430 -34.124 1.00 90.88 82 MET A C 1
ATOM 606 O O . MET A 1 82 ? 20.034 -5.966 -33.014 1.00 90.88 82 MET A O 1
ATOM 610 N N . THR A 1 83 ? 21.021 -7.529 -34.299 1.00 89.31 83 THR A N 1
ATOM 611 C CA . THR A 1 83 ? 21.505 -8.373 -33.196 1.00 89.31 83 THR A CA 1
ATOM 612 C C . THR A 1 83 ? 22.146 -7.544 -32.075 1.00 89.31 83 THR A C 1
ATOM 614 O O . THR A 1 83 ? 21.744 -7.669 -30.927 1.00 89.31 83 THR A O 1
ATOM 617 N N . GLY A 1 84 ? 23.059 -6.617 -32.381 1.00 89.88 84 GLY A N 1
ATOM 618 C CA . GLY A 1 84 ? 23.684 -5.770 -31.353 1.00 89.88 84 GLY A CA 1
ATOM 619 C C . GLY A 1 84 ? 22.672 -4.966 -30.525 1.00 89.88 84 GLY A C 1
ATOM 620 O O . GLY A 1 84 ? 22.566 -5.162 -29.317 1.00 89.88 84 GLY A O 1
ATOM 621 N N . ALA A 1 85 ? 21.895 -4.098 -31.177 1.00 90.12 85 ALA A N 1
ATOM 622 C CA . ALA A 1 85 ? 20.947 -3.213 -30.500 1.00 90.12 85 ALA A CA 1
ATOM 623 C C . ALA A 1 85 ? 19.792 -3.973 -29.815 1.00 90.12 85 ALA A C 1
ATOM 625 O O . ALA A 1 85 ? 19.388 -3.620 -28.709 1.00 90.12 85 ALA A O 1
ATOM 626 N N . ALA A 1 86 ? 19.277 -5.041 -30.434 1.00 92.69 86 ALA A N 1
ATOM 627 C CA . ALA A 1 86 ? 18.199 -5.849 -29.866 1.00 92.69 86 ALA A CA 1
ATOM 628 C C . ALA A 1 86 ? 18.648 -6.570 -28.587 1.00 92.69 86 ALA A C 1
ATOM 630 O O . ALA A 1 86 ? 17.971 -6.483 -27.561 1.00 92.69 86 ALA A O 1
ATOM 631 N N . TRP A 1 87 ? 19.822 -7.212 -28.603 1.00 93.88 87 TRP A N 1
ATOM 632 C CA . TRP A 1 87 ? 20.370 -7.875 -27.418 1.00 93.88 87 TRP A CA 1
ATOM 633 C C . TRP A 1 87 ? 20.727 -6.877 -26.309 1.00 93.88 87 TRP A C 1
ATOM 635 O O . TRP A 1 87 ? 20.480 -7.157 -25.132 1.00 93.88 87 TRP A O 1
ATOM 645 N N . SER A 1 88 ? 21.224 -5.689 -26.669 1.00 93.75 88 SER A N 1
ATOM 646 C CA . SER A 1 88 ? 21.490 -4.603 -25.719 1.00 93.75 88 SER A CA 1
ATOM 647 C C . SER A 1 88 ? 20.229 -3.950 -25.141 1.00 93.75 88 SER A C 1
ATOM 649 O O . SER A 1 88 ? 20.328 -3.264 -24.128 1.00 93.75 88 SER A O 1
ATOM 651 N N . ALA A 1 89 ? 19.045 -4.193 -25.705 1.00 93.25 89 ALA A N 1
ATOM 652 C CA . ALA A 1 89 ? 17.766 -3.824 -25.099 1.00 93.25 89 ALA A CA 1
ATOM 653 C C . ALA A 1 89 ? 17.170 -4.975 -24.265 1.00 93.25 89 ALA A C 1
ATOM 655 O O . ALA A 1 89 ? 16.758 -4.767 -23.121 1.00 93.25 89 ALA A O 1
ATOM 656 N N . TRP A 1 90 ? 17.178 -6.205 -24.793 1.00 96.00 90 TRP A N 1
ATOM 657 C CA . TRP A 1 90 ? 16.574 -7.365 -24.135 1.00 96.00 90 TRP A CA 1
ATOM 658 C C . TRP A 1 90 ? 17.263 -7.756 -22.833 1.00 96.00 90 TRP A C 1
ATOM 660 O O . TRP A 1 90 ? 16.580 -7.940 -21.826 1.00 96.00 90 TRP A O 1
ATOM 670 N N . ILE A 1 91 ? 18.596 -7.872 -22.829 1.00 94.69 91 ILE A N 1
ATOM 671 C CA . ILE A 1 91 ? 19.326 -8.331 -21.639 1.00 94.69 91 ILE A CA 1
ATOM 672 C C . ILE A 1 91 ? 19.153 -7.334 -20.482 1.00 94.69 91 ILE A C 1
ATOM 674 O O . ILE A 1 91 ? 18.683 -7.748 -19.420 1.00 94.69 91 ILE A O 1
ATOM 678 N N . PRO A 1 92 ? 19.455 -6.029 -20.639 1.00 92.81 92 PRO A N 1
ATOM 679 C CA . PRO A 1 92 ? 19.331 -5.084 -19.532 1.00 92.81 92 PRO A CA 1
ATOM 680 C C . PRO A 1 92 ? 17.876 -4.854 -19.126 1.00 92.81 92 PRO A C 1
ATOM 682 O O . PRO A 1 92 ? 17.605 -4.720 -17.935 1.00 92.81 92 PRO A O 1
ATOM 685 N N . GLY A 1 93 ? 16.937 -4.863 -20.081 1.00 91.94 93 GLY A N 1
ATOM 686 C CA . GLY A 1 93 ? 15.503 -4.768 -19.800 1.00 91.94 93 GLY A CA 1
ATOM 687 C C . GLY A 1 93 ? 14.999 -5.940 -18.955 1.00 91.94 93 GLY A C 1
ATOM 688 O O . GLY A 1 93 ? 14.338 -5.726 -17.940 1.00 91.94 93 GLY A O 1
ATOM 689 N N . ALA A 1 94 ? 15.371 -7.174 -19.309 1.00 95.19 94 ALA A N 1
ATOM 690 C CA . ALA A 1 94 ? 15.010 -8.367 -18.545 1.00 95.19 94 ALA A CA 1
ATOM 691 C C . ALA A 1 94 ? 15.656 -8.374 -17.153 1.00 95.19 94 ALA A C 1
ATOM 693 O O . ALA A 1 94 ? 14.970 -8.622 -16.162 1.00 95.19 94 ALA A O 1
ATOM 694 N N . VAL A 1 95 ? 16.951 -8.046 -17.055 1.00 94.56 95 VAL A N 1
ATOM 695 C CA . VAL A 1 95 ? 17.658 -7.942 -15.768 1.00 94.56 95 VAL A CA 1
ATOM 696 C C . VAL A 1 95 ? 16.995 -6.895 -14.875 1.00 94.56 95 VAL A C 1
ATOM 698 O O . VAL A 1 95 ? 16.665 -7.193 -13.729 1.00 94.56 95 VAL A O 1
ATOM 701 N N . ALA A 1 96 ? 16.740 -5.693 -15.396 1.00 91.69 96 ALA A N 1
ATOM 702 C CA . ALA A 1 96 ? 16.102 -4.624 -14.639 1.00 91.69 96 ALA A CA 1
ATOM 703 C C . ALA A 1 96 ? 14.684 -5.004 -14.194 1.00 91.69 96 ALA A C 1
ATOM 705 O O . ALA A 1 96 ? 14.311 -4.726 -13.053 1.00 91.69 96 ALA A O 1
ATOM 706 N N . LEU A 1 97 ? 13.910 -5.679 -15.048 1.00 92.44 97 LEU A N 1
ATOM 707 C CA . LEU A 1 97 ? 12.559 -6.129 -14.722 1.00 92.44 97 LEU A CA 1
ATOM 708 C C . LEU A 1 97 ? 12.565 -7.187 -13.617 1.00 92.44 97 LEU A C 1
ATOM 710 O O . LEU A 1 97 ? 11.818 -7.060 -12.651 1.00 92.44 97 LEU A O 1
ATOM 714 N N . VAL A 1 98 ? 13.427 -8.200 -13.728 1.00 92.75 98 VAL A N 1
ATOM 715 C CA . VAL A 1 98 ? 13.555 -9.272 -12.732 1.00 92.75 98 VAL A CA 1
ATOM 716 C C . VAL A 1 98 ? 13.998 -8.697 -11.389 1.00 92.75 98 VAL A C 1
ATOM 718 O O . VAL A 1 98 ? 13.356 -8.944 -10.369 1.00 92.75 98 VAL A O 1
ATOM 721 N N . VAL A 1 99 ? 15.044 -7.869 -11.385 1.00 89.44 99 VAL A N 1
ATOM 722 C CA . VAL A 1 99 ? 15.556 -7.222 -10.169 1.00 89.44 99 VAL A CA 1
ATOM 723 C C . VAL A 1 99 ? 14.496 -6.319 -9.532 1.00 89.44 99 VAL A C 1
ATOM 725 O O . VAL A 1 99 ? 14.308 -6.360 -8.316 1.00 89.44 99 VAL A O 1
ATOM 728 N N . THR A 1 100 ? 13.746 -5.560 -10.337 1.00 86.50 100 THR A N 1
ATOM 729 C CA . THR A 1 100 ? 12.654 -4.709 -9.840 1.00 86.50 100 THR A CA 1
ATOM 730 C C . THR A 1 100 ? 11.492 -5.545 -9.301 1.00 86.50 100 THR A C 1
ATOM 732 O O . THR A 1 100 ? 10.970 -5.238 -8.236 1.00 86.50 100 THR A O 1
ATOM 735 N N . ALA A 1 101 ? 11.122 -6.651 -9.951 1.00 85.88 101 ALA A N 1
ATOM 736 C CA . ALA A 1 101 ? 10.086 -7.562 -9.460 1.00 85.88 101 ALA A CA 1
ATOM 737 C C . ALA A 1 101 ? 10.462 -8.189 -8.106 1.00 85.88 101 ALA A C 1
ATOM 739 O O . ALA A 1 101 ? 9.627 -8.264 -7.201 1.00 85.88 101 ALA A O 1
ATOM 740 N N . PHE A 1 102 ? 11.734 -8.561 -7.929 1.00 79.19 102 PHE A N 1
ATOM 741 C CA . PHE A 1 102 ? 12.265 -8.990 -6.634 1.00 79.19 102 PHE A CA 1
ATOM 742 C C . PHE A 1 102 ? 12.307 -7.866 -5.596 1.00 79.19 102 PHE A C 1
ATOM 744 O O . PHE A 1 102 ? 12.304 -8.169 -4.409 1.00 79.19 102 PHE A O 1
ATOM 751 N N . ALA A 1 103 ? 12.328 -6.596 -6.009 1.00 72.56 103 ALA A N 1
ATOM 752 C CA . ALA A 1 103 ? 12.300 -5.432 -5.124 1.00 72.56 103 ALA A CA 1
ATOM 753 C C . ALA A 1 103 ? 10.874 -4.978 -4.737 1.00 72.56 103 ALA A C 1
ATOM 755 O O . ALA A 1 103 ? 10.701 -4.430 -3.649 1.00 72.56 103 ALA A O 1
ATOM 756 N N . ILE A 1 104 ? 9.857 -5.269 -5.563 1.00 65.75 104 ILE A N 1
ATOM 757 C CA . ILE A 1 104 ? 8.440 -4.936 -5.307 1.00 65.75 104 ILE A CA 1
ATOM 758 C C . ILE A 1 104 ? 7.868 -5.746 -4.131 1.00 65.75 104 ILE A C 1
ATOM 760 O O . ILE A 1 104 ? 7.104 -5.211 -3.327 1.00 65.75 104 ILE A O 1
ATOM 764 N N . LYS A 1 105 ? 8.240 -7.027 -3.983 1.00 52.91 105 LYS A N 1
ATOM 765 C CA . LYS A 1 105 ? 7.810 -7.854 -2.836 1.00 52.91 105 LYS A CA 1
ATOM 766 C C . LYS A 1 105 ? 8.326 -7.333 -1.484 1.00 52.91 105 LYS A C 1
ATOM 768 O O . LYS A 1 105 ? 7.500 -7.138 -0.602 1.00 52.91 105 LYS A O 1
ATOM 773 N N . PRO A 1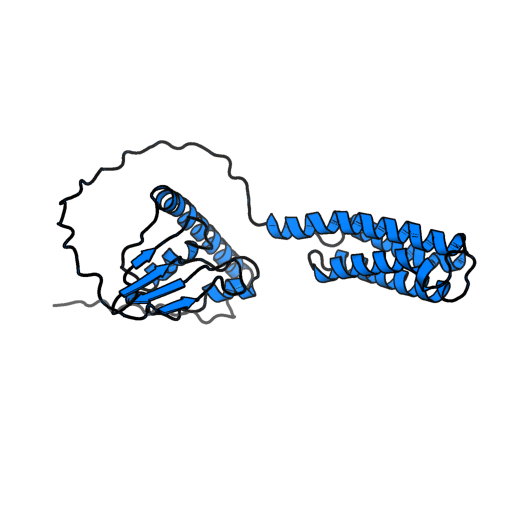 106 ? 9.620 -7.021 -1.301 1.00 51.97 106 PRO A N 1
ATOM 774 C CA . PRO A 1 106 ? 10.112 -6.496 -0.037 1.00 51.97 106 PRO A CA 1
ATOM 775 C C . PRO A 1 106 ? 9.675 -5.054 0.240 1.00 51.97 106 PRO A C 1
ATOM 777 O O . PRO A 1 106 ? 9.588 -4.712 1.405 1.00 51.97 106 PRO A O 1
ATOM 780 N N . SER A 1 107 ? 9.331 -4.203 -0.736 1.00 47.81 107 SER A N 1
ATOM 781 C CA . SER A 1 107 ? 8.799 -2.858 -0.429 1.00 47.81 107 SER A CA 1
ATOM 782 C C . SER A 1 107 ? 7.313 -2.868 -0.051 1.00 47.81 107 SER A C 1
ATOM 784 O O . SER A 1 107 ? 6.892 -2.116 0.831 1.00 47.81 107 SER A O 1
ATOM 786 N N . THR A 1 108 ? 6.521 -3.760 -0.654 1.00 49.00 108 THR A N 1
ATOM 787 C CA . THR A 1 108 ? 5.120 -3.992 -0.265 1.00 49.00 108 THR A CA 1
ATOM 788 C C . THR A 1 108 ? 5.002 -4.781 1.038 1.00 49.00 108 THR A C 1
ATOM 790 O O . THR A 1 108 ? 4.081 -4.524 1.815 1.00 49.00 108 THR A O 1
ATOM 793 N N . GLU A 1 109 ? 5.952 -5.675 1.331 1.00 44.16 109 GLU A N 1
ATOM 794 C CA . GLU A 1 109 ? 6.041 -6.380 2.612 1.00 44.16 109 GLU A CA 1
ATOM 795 C C . GLU A 1 109 ? 6.720 -5.566 3.712 1.00 44.16 109 GLU A C 1
ATOM 797 O O . GLU A 1 109 ? 6.243 -5.619 4.830 1.00 44.16 109 GLU A O 1
ATOM 802 N N . GLU A 1 110 ? 7.735 -4.741 3.455 1.00 46.25 110 GLU A N 1
ATOM 803 C CA . GLU A 1 110 ? 8.313 -3.843 4.470 1.00 46.25 110 GLU A CA 1
ATOM 804 C C . GLU A 1 110 ? 7.314 -2.720 4.837 1.00 46.25 110 GLU A C 1
ATOM 806 O O . GLU A 1 110 ? 7.272 -2.288 5.989 1.00 46.25 110 GLU A O 1
ATOM 811 N N . TYR A 1 111 ? 6.389 -2.353 3.934 1.00 43.81 111 TYR A N 1
ATOM 812 C CA . TYR A 1 111 ? 5.193 -1.562 4.275 1.00 43.81 111 TYR A CA 1
ATOM 813 C C . TYR A 1 111 ? 4.156 -2.343 5.115 1.00 43.81 111 TYR A C 1
ATOM 815 O O . TYR A 1 111 ? 3.414 -1.736 5.885 1.00 43.81 111 TYR A O 1
ATOM 823 N N . ARG A 1 112 ? 4.106 -3.681 5.014 1.00 41.56 112 ARG A N 1
ATOM 824 C CA . ARG A 1 112 ? 3.234 -4.565 5.822 1.00 41.56 112 ARG A CA 1
ATOM 825 C C . ARG A 1 112 ? 3.869 -5.052 7.137 1.00 41.56 112 ARG A C 1
ATOM 827 O O . ARG A 1 112 ? 3.134 -5.345 8.072 1.00 41.56 112 ARG A O 1
ATOM 834 N N . HIS A 1 113 ? 5.197 -5.128 7.236 1.00 37.78 113 HIS A N 1
ATOM 835 C CA . HIS A 1 113 ? 5.930 -5.801 8.318 1.00 37.78 113 HIS A CA 1
ATOM 836 C C . HIS A 1 113 ? 6.657 -4.868 9.288 1.00 37.78 113 HIS A C 1
ATOM 838 O O . HIS A 1 113 ? 6.997 -5.316 10.380 1.00 37.78 113 HIS A O 1
ATOM 844 N N . HIS A 1 114 ? 6.805 -3.566 9.006 1.00 40.19 114 HIS A N 1
ATOM 845 C CA . HIS A 1 114 ? 7.245 -2.603 10.038 1.00 40.19 114 HIS A CA 1
ATOM 846 C C . HIS A 1 114 ? 6.234 -2.428 11.192 1.00 40.19 114 HIS A C 1
ATOM 848 O O . HIS A 1 114 ? 6.421 -1.544 12.021 1.00 40.19 114 HIS A O 1
ATOM 854 N N . HIS A 1 115 ? 5.162 -3.229 11.261 1.00 42.00 115 HIS A N 1
ATOM 855 C CA . HIS A 1 115 ? 4.128 -3.182 12.304 1.00 42.00 115 HIS A CA 1
ATOM 856 C C . HIS A 1 115 ? 3.754 -4.545 12.914 1.00 42.00 115 HIS A C 1
ATOM 858 O O . HIS A 1 115 ? 2.676 -4.661 13.486 1.00 42.00 115 HIS A O 1
ATOM 864 N N . VAL A 1 116 ? 4.605 -5.576 12.858 1.00 40.56 116 VAL A N 1
ATOM 865 C CA . VAL A 1 116 ? 4.373 -6.784 13.679 1.00 40.56 116 VAL A CA 1
ATOM 866 C C . VAL A 1 116 ? 5.701 -7.377 14.158 1.00 40.56 116 VAL A C 1
ATOM 868 O O . VAL A 1 116 ? 6.420 -8.018 13.395 1.00 40.56 116 VAL A O 1
ATOM 871 N N . MET A 1 117 ? 6.018 -7.178 15.441 1.00 32.03 117 MET A N 1
ATOM 872 C CA . MET A 1 117 ? 7.041 -7.951 16.158 1.00 32.03 117 MET A CA 1
ATOM 873 C C . MET A 1 117 ? 6.435 -9.283 16.631 1.00 32.03 117 MET A C 1
ATOM 875 O O . MET A 1 117 ? 5.313 -9.271 17.140 1.00 32.03 117 MET A O 1
ATOM 879 N N . PRO A 1 118 ? 7.143 -10.427 16.563 1.00 34.97 118 PRO A N 1
ATOM 880 C CA . PRO A 1 118 ? 6.677 -11.647 17.206 1.00 34.97 118 PRO A CA 1
ATOM 881 C C . PRO A 1 118 ? 7.084 -11.623 18.687 1.00 34.97 118 PRO A C 1
ATOM 883 O O . PRO A 1 118 ? 8.255 -11.792 19.033 1.00 34.97 118 PRO A O 1
ATOM 886 N N . ALA A 1 119 ? 6.117 -11.407 19.579 1.00 37.03 119 ALA A N 1
ATOM 887 C CA . ALA A 1 119 ? 6.337 -11.511 21.017 1.00 37.03 119 ALA A CA 1
ATOM 888 C C . ALA A 1 119 ? 6.457 -12.989 21.429 1.00 37.03 119 ALA A C 1
ATOM 890 O O . ALA A 1 119 ? 5.519 -13.777 21.299 1.00 37.03 119 ALA A O 1
ATOM 891 N N . ARG A 1 120 ? 7.635 -13.367 21.939 1.00 33.75 120 ARG A N 1
ATOM 892 C CA . ARG A 1 120 ? 7.865 -14.644 22.629 1.00 33.75 120 ARG A CA 1
ATOM 893 C C . ARG A 1 120 ? 6.982 -14.720 23.874 1.00 33.75 120 ARG A C 1
ATOM 895 O O . ARG A 1 120 ? 7.057 -13.844 24.734 1.00 33.75 120 ARG A O 1
ATOM 902 N N . SER A 1 121 ? 6.212 -15.800 23.994 1.00 31.86 121 SER A N 1
ATOM 903 C CA . SER A 1 121 ? 5.406 -16.069 25.179 1.00 31.86 121 SER A CA 1
ATOM 904 C C . SER A 1 121 ? 6.303 -16.383 26.381 1.00 31.86 121 SER A C 1
ATOM 906 O O . SER A 1 121 ? 7.180 -17.249 26.344 1.00 31.86 121 SER A O 1
ATOM 908 N N . ARG A 1 122 ? 6.080 -15.660 27.478 1.00 33.19 122 ARG A N 1
ATOM 909 C CA . ARG A 1 122 ? 6.445 -16.109 28.822 1.00 33.19 122 ARG A CA 1
ATOM 910 C C . ARG A 1 122 ? 5.159 -16.217 29.624 1.00 33.19 122 ARG A C 1
ATOM 912 O O . ARG A 1 122 ? 4.442 -15.235 29.781 1.00 33.19 122 ARG A O 1
ATOM 919 N N . ALA A 1 123 ? 4.877 -17.432 30.079 1.00 36.94 123 ALA A N 1
ATOM 920 C CA . ALA A 1 123 ? 3.751 -17.744 30.941 1.00 36.94 123 ALA A CA 1
ATOM 921 C C . ALA A 1 123 ? 3.930 -17.074 32.313 1.00 36.94 123 ALA A C 1
ATOM 923 O O . ALA A 1 123 ? 5.001 -17.165 32.916 1.00 36.94 123 ALA A O 1
ATOM 924 N N . ILE A 1 124 ? 2.876 -16.414 32.790 1.00 39.22 124 ILE A N 1
ATOM 925 C CA . ILE A 1 124 ? 2.744 -15.869 34.147 1.00 39.22 124 ILE A CA 1
ATOM 926 C C . ILE A 1 124 ? 1.395 -16.368 34.697 1.00 39.22 124 ILE A C 1
ATOM 928 O O . ILE A 1 124 ? 0.441 -16.462 33.922 1.00 39.22 124 ILE A O 1
ATOM 932 N N . PRO A 1 125 ? 1.317 -16.769 35.981 1.00 32.81 125 PRO A N 1
ATOM 9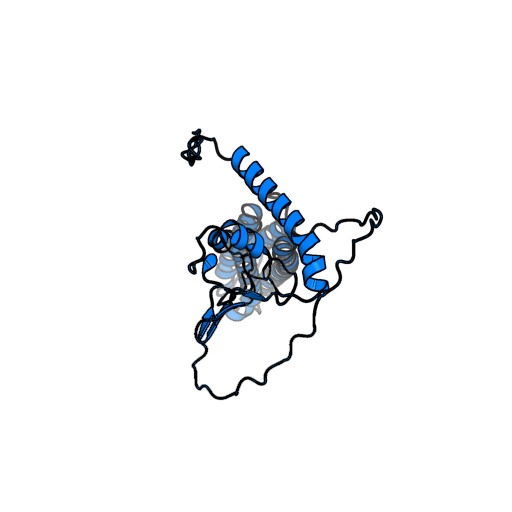33 C CA . PRO A 1 125 ? 0.326 -17.723 36.444 1.00 32.81 125 PRO A CA 1
ATOM 934 C C . PRO A 1 125 ? -1.035 -17.098 36.746 1.00 32.81 125 PRO A C 1
ATOM 936 O O . PRO A 1 125 ? -1.165 -15.955 37.184 1.00 32.81 125 PRO A O 1
ATOM 939 N N . GLU A 1 126 ? -2.036 -17.938 36.518 1.00 35.22 126 GLU A N 1
ATOM 940 C CA . GLU A 1 126 ? -3.464 -17.750 36.710 1.00 35.22 126 GLU A CA 1
ATOM 941 C C . GLU A 1 126 ? -3.792 -17.340 38.158 1.00 35.22 126 GLU A C 1
ATOM 943 O O . GLU A 1 126 ? -3.436 -18.030 39.117 1.00 35.22 126 GLU A O 1
ATOM 948 N N . ARG A 1 127 ? -4.487 -16.207 38.332 1.00 35.03 127 ARG A N 1
ATOM 949 C CA . ARG A 1 127 ? -5.125 -15.845 39.604 1.00 35.03 127 ARG A CA 1
ATOM 950 C C . ARG A 1 127 ? -6.637 -15.825 39.434 1.00 35.03 127 ARG A C 1
ATOM 952 O O . ARG A 1 127 ? -7.172 -15.130 38.575 1.00 35.03 127 ARG A O 1
ATOM 959 N N . ALA A 1 128 ? -7.274 -16.620 40.288 1.00 35.41 128 ALA A N 1
ATOM 960 C CA . ALA A 1 128 ? -8.683 -16.976 40.307 1.00 35.41 128 ALA A CA 1
ATOM 961 C C . ALA A 1 128 ? -9.637 -15.777 40.168 1.00 35.41 128 ALA A C 1
ATOM 963 O O . ALA A 1 128 ? -9.602 -14.824 40.949 1.00 35.41 128 ALA A O 1
ATOM 964 N N . SER A 1 129 ? -10.523 -15.886 39.179 1.00 36.44 129 SER A N 1
ATOM 965 C CA . SER A 1 129 ? -11.643 -14.985 38.929 1.00 36.44 129 SER A CA 1
ATOM 966 C C . SER A 1 129 ? -12.819 -15.362 39.839 1.00 36.44 129 SER A C 1
ATOM 968 O O . SER A 1 129 ? -13.288 -16.502 39.863 1.00 36.44 129 SER A O 1
ATOM 970 N N . GLY A 1 130 ? -13.273 -14.386 40.626 1.00 31.66 130 GLY A N 1
ATOM 971 C CA . GLY A 1 130 ? -14.485 -14.479 41.427 1.00 31.66 130 GLY A CA 1
ATOM 972 C C . GLY A 1 130 ? -15.714 -14.492 40.524 1.00 31.66 130 GLY A C 1
ATOM 973 O O . GLY A 1 130 ? -16.082 -13.479 39.933 1.00 31.66 130 GLY A O 1
ATOM 974 N N . HIS A 1 131 ? -16.358 -15.652 40.447 1.00 34.44 131 HIS A N 1
ATOM 975 C CA . HIS A 1 131 ? -17.613 -15.870 39.743 1.00 34.44 131 HIS A CA 1
ATOM 976 C C . HIS A 1 131 ? -18.755 -15.151 40.483 1.00 34.44 131 HIS A C 1
ATOM 978 O O . HIS A 1 131 ? -19.222 -15.609 41.529 1.00 34.44 131 HIS A O 1
ATOM 984 N N . ARG A 1 132 ? -19.221 -14.010 39.961 1.00 34.22 132 ARG A N 1
ATOM 985 C CA . ARG A 1 132 ? -20.464 -13.388 40.434 1.00 34.22 132 ARG A CA 1
ATOM 986 C C . ARG A 1 132 ? -21.634 -14.015 39.668 1.00 34.22 132 ARG A C 1
ATOM 988 O O . ARG A 1 132 ? -21.759 -13.830 38.463 1.00 34.22 132 ARG A O 1
ATOM 995 N N . ARG A 1 133 ? -22.448 -14.796 40.389 1.00 33.00 133 ARG A N 1
ATOM 996 C CA . ARG A 1 133 ? -23.667 -15.454 39.893 1.00 33.00 133 ARG A CA 1
ATOM 997 C C . ARG A 1 133 ? -24.672 -14.443 39.335 1.00 33.00 133 ARG A C 1
ATOM 999 O O . ARG A 1 133 ? -24.902 -13.393 39.931 1.00 33.00 133 ARG A O 1
ATOM 1006 N N . MET A 1 134 ? -25.295 -14.850 38.234 1.00 31.08 134 MET A N 1
ATOM 1007 C CA . MET A 1 134 ? -26.476 -14.253 37.612 1.00 31.08 134 MET A CA 1
ATOM 1008 C C . MET A 1 134 ? -27.684 -14.263 38.562 1.00 31.08 134 MET A C 1
ATOM 1010 O O . MET A 1 134 ? -27.910 -15.281 39.223 1.00 31.08 134 MET A O 1
ATOM 1014 N N . PRO A 1 135 ? -28.536 -13.229 38.545 1.00 32.03 135 PRO A N 1
ATOM 1015 C CA . PRO A 1 135 ? -29.934 -13.372 38.899 1.00 32.03 135 PRO A CA 1
ATOM 1016 C C . PRO A 1 135 ? -30.822 -13.399 37.646 1.00 32.03 135 PRO A C 1
ATOM 1018 O O . PRO A 1 135 ? -30.772 -12.495 36.820 1.00 32.03 135 PRO A O 1
ATOM 1021 N N . GLY A 1 136 ? -31.687 -14.415 37.594 1.00 29.80 136 GLY A N 1
ATOM 1022 C CA . GLY A 1 136 ? -33.047 -14.292 37.071 1.00 29.80 136 GLY A CA 1
ATOM 1023 C C . GLY A 1 136 ? -33.235 -14.450 35.567 1.00 29.80 136 GLY A C 1
ATOM 1024 O O . GLY A 1 136 ? -33.015 -13.526 34.793 1.00 29.80 136 GLY A O 1
ATOM 1025 N N . THR A 1 137 ? -33.780 -15.601 35.179 1.00 40.12 137 THR A N 1
ATOM 1026 C CA . THR A 1 137 ? -34.584 -15.779 33.967 1.00 40.12 137 THR A CA 1
ATOM 1027 C C . THR A 1 137 ? -35.789 -14.837 34.029 1.00 40.12 137 THR A C 1
ATOM 1029 O O . THR A 1 137 ? -36.808 -15.169 34.632 1.00 40.12 137 THR A O 1
ATOM 1032 N N . ALA A 1 138 ? -35.653 -13.638 33.464 1.00 35.19 138 ALA A N 1
ATOM 1033 C CA . ALA A 1 138 ? -36.788 -12.777 33.174 1.00 35.19 138 ALA A CA 1
ATOM 1034 C C . ALA A 1 138 ? -37.395 -13.218 31.839 1.00 35.19 138 ALA A C 1
ATOM 1036 O O . ALA A 1 138 ? -36.696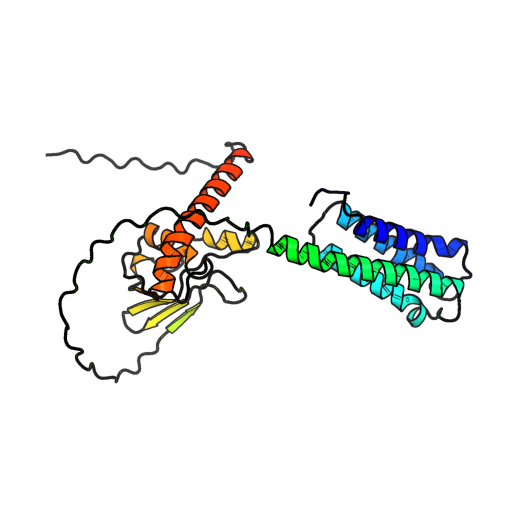 -13.390 30.841 1.00 35.19 138 ALA A O 1
ATOM 1037 N N . ASN A 1 139 ? -38.696 -13.463 31.892 1.00 29.11 139 ASN A N 1
ATOM 1038 C CA . ASN A 1 139 ? -39.554 -13.922 30.815 1.00 29.11 139 ASN A CA 1
ATOM 1039 C C . ASN A 1 139 ? -39.310 -13.139 29.516 1.00 29.11 139 ASN A C 1
ATOM 1041 O O . ASN A 1 139 ? -39.369 -11.911 29.508 1.00 29.11 139 ASN A O 1
ATOM 1045 N N . PHE A 1 140 ? -39.074 -13.854 28.416 1.00 35.75 140 PHE A N 1
ATOM 1046 C CA . PHE A 1 140 ? -39.223 -13.284 27.082 1.00 35.75 140 PHE A CA 1
ATOM 1047 C C . PHE A 1 140 ? -40.723 -13.106 26.831 1.00 35.75 140 PHE A C 1
ATOM 1049 O O . PHE A 1 140 ? -41.406 -14.046 26.432 1.00 35.75 140 PHE A O 1
ATOM 1056 N N . GLU A 1 141 ? -41.246 -11.914 27.114 1.00 36.72 141 GLU A N 1
ATOM 1057 C CA . GLU A 1 141 ? -42.525 -11.491 26.553 1.00 36.72 141 GLU A CA 1
ATOM 1058 C C . GLU A 1 141 ? -42.356 -11.367 25.037 1.00 36.72 141 GLU A C 1
ATOM 1060 O O . GLU A 1 141 ? -41.567 -10.564 24.528 1.00 36.72 141 GLU A O 1
ATOM 1065 N N . GLU A 1 142 ? -43.090 -12.213 24.320 1.00 40.91 142 GLU A N 1
ATOM 1066 C CA . GLU A 1 142 ? -43.223 -12.223 22.871 1.00 40.91 142 GLU A CA 1
ATOM 1067 C C . GLU A 1 142 ? -43.853 -10.899 22.417 1.00 40.91 142 GLU A C 1
ATOM 1069 O O . GLU A 1 142 ? -45.065 -10.745 22.269 1.00 40.91 142 GLU A O 1
ATOM 1074 N N . THR A 1 143 ? -43.007 -9.885 22.250 1.00 42.38 143 THR A N 1
ATOM 1075 C CA . THR A 1 143 ? -43.432 -8.574 21.774 1.00 42.38 143 THR A CA 1
ATOM 1076 C C . THR A 1 143 ? -43.639 -8.671 20.269 1.00 42.38 143 THR A C 1
ATOM 1078 O O . THR A 1 143 ? -42.694 -8.540 19.496 1.00 42.38 143 THR A O 1
ATOM 1081 N N . SER A 1 144 ? -44.886 -8.948 19.876 1.00 39.91 144 SER A N 1
ATOM 1082 C CA . SER A 1 144 ? -45.530 -8.559 18.615 1.00 39.91 144 SER A CA 1
ATOM 1083 C C . SER A 1 144 ? -44.559 -8.018 17.549 1.00 39.91 144 SER A C 1
ATOM 1085 O O . SER A 1 144 ? -44.300 -6.810 17.475 1.00 39.91 144 SER A O 1
ATOM 1087 N N . MET A 1 145 ? -44.067 -8.905 16.678 1.00 41.25 145 MET A N 1
ATOM 1088 C CA . MET A 1 145 ? -43.408 -8.540 15.422 1.00 41.25 145 MET A CA 1
ATOM 1089 C C . MET A 1 145 ? -44.429 -7.937 14.456 1.00 41.25 145 MET A C 1
ATOM 1091 O O . MET A 1 145 ? -44.850 -8.560 13.488 1.00 41.25 145 MET A O 1
ATOM 1095 N N . ASN A 1 146 ? -44.858 -6.708 14.721 1.00 49.59 146 ASN A N 1
ATOM 1096 C CA . ASN A 1 146 ? -45.534 -5.919 13.711 1.00 49.59 146 ASN A CA 1
ATOM 1097 C C . ASN A 1 146 ? -45.241 -4.439 13.919 1.00 49.59 146 ASN A C 1
ATOM 1099 O O . ASN A 1 146 ? -45.901 -3.734 14.679 1.00 49.59 146 ASN A O 1
ATOM 1103 N N . SER A 1 147 ? -44.203 -3.964 13.240 1.00 49.53 147 SER A N 1
ATOM 1104 C CA . SER A 1 147 ? -43.999 -2.541 13.042 1.00 49.53 147 SER A CA 1
ATOM 1105 C C . SER A 1 147 ? -43.121 -2.324 11.826 1.00 49.53 147 SER A C 1
ATOM 1107 O O . SER A 1 147 ? -41.925 -2.613 11.843 1.00 49.53 147 SER A O 1
ATOM 1109 N N . ASN A 1 148 ? -43.724 -1.782 10.781 1.00 55.88 148 ASN A N 1
ATOM 1110 C CA . ASN A 1 148 ? -43.055 -1.365 9.563 1.00 55.88 148 ASN A CA 1
ATOM 1111 C C . ASN A 1 148 ? -42.260 -0.073 9.845 1.00 55.88 148 ASN A C 1
ATOM 1113 O O . ASN A 1 148 ? -42.646 1.012 9.424 1.00 55.88 148 ASN A O 1
ATOM 1117 N N . HIS A 1 149 ? -41.236 -0.155 10.697 1.00 64.88 149 HIS A N 1
ATOM 1118 C CA . HIS A 1 149 ? -40.375 0.978 11.032 1.00 64.88 149 HIS A CA 1
ATOM 1119 C C . HIS A 1 149 ? -39.082 0.836 10.236 1.00 64.88 149 HIS A C 1
ATOM 1121 O O . HIS A 1 149 ? -38.381 -0.163 10.412 1.00 64.88 149 HIS A O 1
ATOM 1127 N N . PRO A 1 150 ? -38.764 1.790 9.347 1.00 74.25 150 PRO A N 1
ATOM 1128 C CA . PRO A 1 150 ? -37.560 1.697 8.544 1.00 74.25 150 PRO A CA 1
ATOM 1129 C C . PRO A 1 150 ? -36.335 1.771 9.460 1.00 74.25 150 PRO A C 1
ATOM 1131 O O . PRO A 1 150 ? -36.088 2.791 10.103 1.00 74.25 150 PRO A O 1
ATOM 1134 N N . ALA A 1 151 ? -35.567 0.685 9.516 1.00 83.19 151 ALA A N 1
ATOM 1135 C CA . ALA A 1 151 ? -34.247 0.699 10.125 1.00 83.19 151 ALA A CA 1
ATOM 1136 C C . ALA A 1 151 ? -33.297 1.506 9.228 1.00 83.19 151 ALA A C 1
ATOM 1138 O O . ALA A 1 151 ? -33.255 1.309 8.011 1.00 83.19 151 ALA A O 1
ATOM 1139 N N . ARG A 1 152 ? -32.529 2.421 9.820 1.00 86.00 152 ARG A N 1
ATOM 1140 C CA . ARG A 1 152 ? -31.544 3.247 9.118 1.00 86.00 152 ARG A CA 1
ATOM 1141 C C . ARG A 1 152 ? -30.140 2.775 9.468 1.00 86.00 152 ARG A C 1
ATOM 1143 O O . ARG A 1 152 ? -29.759 2.771 10.633 1.00 86.00 152 ARG A O 1
ATOM 1150 N N . LEU A 1 153 ? -29.361 2.425 8.449 1.00 89.19 153 LEU A N 1
ATOM 1151 C CA . LEU A 1 153 ? -27.952 2.063 8.585 1.00 89.19 153 LEU A CA 1
ATOM 1152 C C . LEU A 1 153 ? -27.073 3.216 8.094 1.00 89.19 153 LEU A C 1
ATOM 1154 O O . LEU A 1 153 ? -27.195 3.654 6.950 1.00 89.19 153 LEU A O 1
ATOM 1158 N N . ARG A 1 154 ? -26.191 3.721 8.959 1.00 86.38 154 ARG A N 1
ATOM 1159 C CA . ARG A 1 154 ? -25.229 4.783 8.635 1.00 86.38 154 ARG A CA 1
ATOM 1160 C C . ARG A 1 154 ? -23.809 4.250 8.716 1.00 86.38 154 ARG A C 1
ATOM 1162 O O . ARG A 1 154 ? -23.425 3.633 9.706 1.00 86.38 154 ARG A O 1
ATOM 1169 N N . PHE A 1 155 ? -23.019 4.556 7.699 1.00 88.38 155 PHE A N 1
ATOM 1170 C CA . PHE A 1 155 ? -21.633 4.124 7.583 1.00 88.38 155 PHE A CA 1
ATOM 1171 C C . PHE A 1 155 ? -20.695 5.270 7.979 1.00 88.38 155 PHE A C 1
ATOM 1173 O O . PHE A 1 155 ? -20.750 6.351 7.393 1.00 88.38 155 PHE A O 1
ATOM 1180 N N . PHE A 1 156 ? -19.847 5.053 8.986 1.00 82.06 156 PHE A N 1
ATOM 1181 C CA . PHE A 1 156 ? -18.887 6.052 9.487 1.00 82.06 156 PHE A CA 1
ATOM 1182 C C . PHE A 1 156 ? -17.423 5.669 9.243 1.00 82.06 156 PHE A C 1
ATOM 1184 O O . PHE A 1 156 ? -16.505 6.470 9.466 1.00 82.06 156 PHE A O 1
ATOM 1191 N N . GLY A 1 157 ? -17.199 4.450 8.771 1.00 79.69 157 GLY A N 1
ATOM 1192 C CA . GLY A 1 157 ? -15.913 3.927 8.353 1.00 79.69 157 GLY A CA 1
ATOM 1193 C C . GLY A 1 157 ? -16.100 2.603 7.628 1.00 79.69 157 GLY A C 1
ATOM 1194 O O . GLY A 1 157 ? -17.232 2.176 7.411 1.00 79.69 157 GLY A O 1
ATOM 1195 N N . ALA A 1 158 ? -14.993 2.013 7.186 1.00 74.50 158 ALA A N 1
ATOM 1196 C CA . ALA A 1 158 ? -14.991 0.868 6.275 1.00 74.50 158 ALA A CA 1
ATOM 1197 C C . ALA A 1 158 ? -15.747 1.068 4.929 1.00 74.50 158 ALA A C 1
ATOM 1199 O O . ALA A 1 158 ? -15.988 0.123 4.186 1.00 74.50 158 ALA A O 1
ATOM 1200 N N . THR A 1 159 ? -16.078 2.316 4.573 1.00 65.31 159 THR A N 1
ATOM 1201 C CA . THR A 1 159 ? -16.541 2.738 3.240 1.00 65.31 159 THR A CA 1
ATOM 1202 C C . THR A 1 159 ? -15.368 3.351 2.487 1.00 65.31 159 THR A C 1
ATOM 1204 O O . THR A 1 159 ? -14.784 4.325 2.969 1.00 65.31 159 THR A O 1
ATOM 1207 N N . ASP A 1 160 ? -14.994 2.754 1.355 1.00 66.25 160 ASP A N 1
ATOM 1208 C CA . ASP A 1 160 ? -13.783 3.063 0.569 1.00 66.25 160 ASP A CA 1
ATOM 1209 C C . ASP A 1 160 ? -12.445 2.857 1.310 1.00 66.25 160 ASP A C 1
ATOM 1211 O O . ASP A 1 160 ? -11.378 3.237 0.825 1.00 66.25 160 ASP A O 1
ATOM 1215 N N . THR A 1 161 ? -12.470 2.228 2.489 1.00 68.94 161 THR A N 1
ATOM 1216 C CA . THR A 1 161 ? -11.282 1.853 3.270 1.00 68.94 161 THR A CA 1
ATOM 1217 C C . THR A 1 161 ? -11.507 0.502 3.943 1.00 68.94 161 THR A C 1
ATOM 1219 O O . THR A 1 161 ? -12.633 0.198 4.297 1.00 68.94 161 THR A O 1
ATOM 1222 N N . VAL A 1 162 ? -10.459 -0.288 4.196 1.00 80.19 162 VAL A N 1
ATOM 1223 C CA . VAL A 1 162 ? -10.594 -1.584 4.910 1.00 80.19 162 VAL A CA 1
ATOM 1224 C C . VAL A 1 162 ? -10.674 -1.407 6.435 1.00 80.19 162 VAL A C 1
ATOM 1226 O O . VAL A 1 162 ? -11.106 -2.296 7.148 1.00 80.19 162 VAL A O 1
ATOM 1229 N N . THR A 1 163 ? -10.283 -0.240 6.945 1.00 79.81 163 THR A N 1
ATOM 1230 C CA . THR A 1 163 ? -10.042 0.002 8.373 1.00 79.81 163 THR A CA 1
ATOM 1231 C C . THR A 1 163 ? -10.990 1.047 8.970 1.00 79.81 163 THR A C 1
ATOM 1233 O O . THR A 1 163 ? -11.605 1.834 8.242 1.00 79.81 163 THR A O 1
ATOM 1236 N N . GLY A 1 164 ? -11.088 1.082 10.303 1.00 81.19 164 GLY A N 1
ATOM 1237 C CA . GLY A 1 164 ? -11.960 1.992 11.045 1.00 81.19 164 GLY A CA 1
ATOM 1238 C C . GLY A 1 164 ? -13.437 1.619 10.954 1.00 81.19 164 GLY A C 1
ATOM 1239 O O . GLY A 1 164 ? -14.271 2.519 10.846 1.00 81.19 164 GLY A O 1
ATOM 1240 N N . SER A 1 165 ? -13.747 0.317 10.955 1.00 87.31 165 SER A N 1
ATOM 1241 C CA . SER A 1 165 ? -15.108 -0.220 10.856 1.00 87.31 165 SER A CA 1
ATOM 1242 C C . SER A 1 165 ? -16.006 0.378 11.935 1.00 87.31 165 SER A C 1
ATOM 1244 O O . SER A 1 165 ? -15.710 0.259 13.128 1.00 87.31 165 SER A O 1
ATOM 1246 N N . ARG A 1 166 ? -17.059 1.081 11.496 1.00 89.94 166 ARG A N 1
ATOM 1247 C CA . ARG A 1 166 ? -18.046 1.760 12.345 1.00 89.94 166 ARG A CA 1
ATOM 1248 C C . ARG A 1 166 ? -19.358 1.917 11.592 1.00 89.94 166 ARG A C 1
ATOM 1250 O O . ARG A 1 166 ? -19.443 2.726 10.660 1.00 89.94 166 ARG A O 1
ATOM 1257 N N . TYR A 1 167 ? -20.385 1.215 12.045 1.00 91.88 167 TYR A N 1
ATOM 1258 C CA . TYR A 1 167 ? -21.722 1.277 11.466 1.00 91.88 167 TYR A CA 1
ATOM 1259 C C . TYR A 1 167 ? -22.744 1.572 12.554 1.00 91.88 167 TYR A C 1
ATOM 1261 O O . TYR A 1 167 ? -22.754 0.917 13.587 1.00 91.88 167 TYR A O 1
ATOM 1269 N N . LEU A 1 168 ? -23.614 2.550 12.340 1.00 91.25 168 LEU A N 1
ATOM 1270 C CA . LEU A 1 168 ? -24.692 2.852 13.275 1.00 91.25 168 LEU A CA 1
ATOM 1271 C C . LEU A 1 168 ? -26.007 2.347 12.704 1.00 91.25 168 LEU A C 1
ATOM 1273 O O . LEU A 1 168 ? -26.443 2.805 11.646 1.00 91.25 168 LEU A O 1
ATOM 1277 N N . LEU A 1 169 ? -26.628 1.427 13.428 1.00 91.00 169 LEU A N 1
ATOM 1278 C CA . LEU A 1 169 ? -27.978 0.963 13.183 1.00 91.00 169 LEU A CA 1
ATOM 1279 C C . LEU A 1 169 ? -28.935 1.755 14.073 1.00 91.00 169 LEU A C 1
ATOM 1281 O O . LEU A 1 169 ? -28.821 1.730 15.297 1.00 91.00 169 LEU A O 1
ATOM 1285 N N . GLU A 1 170 ? -29.876 2.453 13.455 1.00 88.25 170 GLU A N 1
ATOM 1286 C CA . GLU A 1 170 ? -30.908 3.225 14.139 1.00 88.25 170 GLU A CA 1
ATOM 1287 C C . GLU A 1 170 ? -32.274 2.622 13.806 1.00 88.25 170 GLU A C 1
ATOM 1289 O O . GLU A 1 170 ? -32.623 2.464 12.635 1.00 88.25 170 GLU A O 1
ATOM 1294 N N . SER A 1 171 ? -33.057 2.287 14.825 1.00 83.62 171 SER A N 1
ATOM 1295 C CA . SER A 1 171 ? -34.436 1.828 14.664 1.00 83.62 171 SER A CA 1
ATOM 1296 C C . SER A 1 171 ? -35.266 2.328 15.834 1.00 83.62 171 SER A C 1
ATOM 1298 O O . SER A 1 171 ? -34.885 2.111 16.983 1.00 83.62 171 SER A O 1
ATOM 1300 N N . ARG A 1 172 ? -36.398 2.987 15.549 1.00 83.62 172 ARG A N 1
ATOM 1301 C CA . ARG A 1 172 ? -37.237 3.648 16.567 1.00 83.62 172 ARG A CA 1
ATOM 1302 C C . ARG A 1 172 ? -36.382 4.574 17.450 1.00 83.62 172 ARG A C 1
ATOM 1304 O O . ARG A 1 172 ? -35.770 5.504 16.930 1.00 83.62 172 ARG A O 1
ATOM 1311 N N . ASP A 1 173 ? -36.303 4.259 18.739 1.00 82.38 173 ASP A N 1
ATOM 1312 C CA . ASP A 1 173 ? -35.565 4.991 19.765 1.00 82.38 173 ASP A CA 1
ATOM 1313 C C . ASP A 1 173 ? -34.256 4.289 20.158 1.00 82.38 173 ASP A C 1
ATOM 1315 O O . ASP A 1 173 ? -33.643 4.654 21.153 1.00 82.38 173 ASP A O 1
ATOM 1319 N N . THR A 1 174 ? -33.826 3.276 19.396 1.00 86.12 174 THR A N 1
ATOM 1320 C CA . THR A 1 174 ? -32.620 2.492 19.681 1.00 86.12 174 THR A CA 1
ATOM 1321 C C . THR A 1 174 ? -31.523 2.753 18.652 1.00 86.12 174 THR A C 1
ATOM 1323 O O . THR A 1 174 ? -31.747 2.718 17.436 1.00 86.12 174 THR A O 1
ATOM 1326 N N . ARG A 1 175 ? -30.306 2.976 19.144 1.00 91.19 175 ARG A N 1
ATOM 1327 C CA . ARG A 1 175 ? -29.078 3.201 18.386 1.00 91.19 175 ARG A CA 1
ATOM 1328 C C . ARG A 1 175 ? -28.012 2.200 18.804 1.00 91.19 175 ARG A C 1
ATOM 1330 O O . ARG A 1 175 ? -27.431 2.297 19.884 1.00 91.19 175 ARG A O 1
ATOM 1337 N N . ILE A 1 176 ? -27.716 1.266 17.910 1.00 92.31 176 ILE A N 1
ATOM 1338 C CA . ILE A 1 176 ? -26.689 0.243 18.111 1.00 92.31 176 ILE A CA 1
ATOM 1339 C C . ILE A 1 176 ? -25.508 0.559 17.205 1.00 92.31 176 ILE A C 1
ATOM 1341 O O . ILE A 1 176 ? -25.660 0.695 15.990 1.00 92.31 176 ILE A O 1
ATOM 1345 N N . LEU A 1 177 ? -24.319 0.663 17.790 1.00 92.94 177 LEU A N 1
ATOM 1346 C CA . LEU A 1 177 ? -23.080 0.799 17.038 1.00 92.94 177 LEU A CA 1
ATOM 1347 C C . LEU A 1 177 ? -22.481 -0.590 16.789 1.00 92.94 177 LEU A C 1
ATOM 1349 O O . LEU A 1 177 ? -22.119 -1.289 17.729 1.00 92.94 177 LEU A O 1
ATOM 1353 N N . VAL A 1 178 ? -22.361 -0.987 15.528 1.00 94.19 178 VAL A N 1
ATOM 1354 C CA . VAL A 1 178 ? -21.647 -2.194 15.107 1.00 94.19 178 VAL A CA 1
ATOM 1355 C C . VAL A 1 178 ? -20.215 -1.807 14.762 1.00 94.19 178 VAL A C 1
ATOM 1357 O O . VAL A 1 178 ? -19.981 -1.015 13.847 1.00 94.19 178 VAL A O 1
ATOM 1360 N N . ASP A 1 179 ? -19.281 -2.391 15.504 1.00 94.44 179 ASP A N 1
ATOM 1361 C CA . ASP A 1 179 ? -17.857 -2.079 15.544 1.00 94.44 179 ASP A CA 1
ATOM 1362 C C . ASP A 1 179 ? -17.517 -0.628 15.928 1.00 94.44 179 ASP A C 1
ATOM 1364 O O . ASP A 1 179 ? -18.222 0.349 15.668 1.00 94.44 179 ASP A O 1
ATOM 1368 N N . CYS A 1 180 ? -16.370 -0.486 16.577 1.00 91.19 180 CYS A N 1
ATOM 1369 C CA . CYS A 1 180 ? -15.788 0.782 16.973 1.00 91.19 180 CYS A CA 1
ATOM 1370 C C . CYS A 1 180 ? -14.278 0.755 16.705 1.00 91.19 180 CYS A C 1
ATOM 1372 O O . CYS A 1 180 ? -13.450 0.699 17.615 1.00 91.19 180 CYS A O 1
ATOM 1374 N N . GLY A 1 181 ? -13.924 0.724 15.424 1.00 90.69 181 GLY A N 1
ATOM 1375 C CA . GLY A 1 181 ? -12.558 0.554 14.952 1.00 90.69 181 GLY A CA 1
ATOM 1376 C C . GLY A 1 181 ? -11.711 1.817 14.864 1.00 90.69 181 GLY A C 1
ATOM 1377 O O . GLY A 1 181 ? -12.216 2.899 14.558 1.00 90.69 181 GLY A O 1
ATOM 1378 N N . LEU A 1 182 ? -10.394 1.663 15.037 1.00 89.88 182 LEU A N 1
ATOM 1379 C CA . LEU A 1 182 ? -9.412 2.681 14.649 1.00 89.88 182 LEU A CA 1
ATOM 1380 C C . LEU A 1 182 ? -9.129 2.619 13.150 1.00 89.88 182 LEU A C 1
ATOM 1382 O O . LEU A 1 182 ? -8.986 1.543 12.580 1.00 89.88 182 LEU A O 1
ATOM 1386 N N . PHE A 1 183 ? -8.946 3.778 12.523 1.00 85.38 183 PHE A N 1
ATOM 1387 C CA . PHE A 1 183 ? -8.340 3.856 11.200 1.00 85.38 183 PHE A CA 1
ATOM 1388 C C . PHE A 1 183 ? -6.834 3.575 11.281 1.00 85.38 183 PHE A C 1
ATOM 1390 O O . PHE A 1 183 ? -6.090 4.341 11.901 1.00 85.38 183 PHE A O 1
ATOM 1397 N N . GLN A 1 184 ? -6.385 2.500 10.640 1.00 77.56 184 GLN A N 1
ATOM 1398 C CA . GLN A 1 184 ? -4.989 2.064 10.569 1.00 77.56 184 GLN A CA 1
ATOM 1399 C C . GLN A 1 184 ? -4.345 2.406 9.207 1.00 77.56 184 GLN A C 1
ATOM 1401 O O . GLN A 1 184 ? -5.024 2.745 8.239 1.00 77.56 184 GLN A O 1
ATOM 1406 N N . GLY A 1 185 ? -3.014 2.357 9.115 1.00 78.44 185 GLY A N 1
ATOM 1407 C CA . GLY A 1 185 ? -2.279 2.617 7.868 1.00 78.44 185 GLY A CA 1
ATOM 1408 C C . GLY A 1 185 ? -1.860 4.081 7.669 1.00 78.44 185 GLY A C 1
ATOM 1409 O O . GLY A 1 185 ? -1.327 4.709 8.585 1.00 78.44 185 GLY A O 1
ATOM 1410 N N . TYR A 1 186 ? -2.035 4.619 6.452 1.00 66.38 186 TYR A N 1
ATOM 1411 C CA . TYR A 1 186 ? -1.505 5.931 6.049 1.00 66.38 186 TYR A CA 1
ATOM 1412 C C . TYR A 1 186 ? -1.870 7.057 7.028 1.00 66.38 186 TYR A C 1
ATOM 1414 O O . TYR A 1 186 ? -3.018 7.172 7.463 1.00 66.38 186 TYR A O 1
ATOM 1422 N N . LYS A 1 187 ? -0.919 7.971 7.281 1.00 69.31 187 LYS A N 1
ATOM 1423 C CA . LYS A 1 187 ? -1.081 9.099 8.221 1.00 69.31 187 LYS A CA 1
ATOM 1424 C C . LYS A 1 187 ? -2.392 9.873 8.012 1.00 69.31 187 LYS A C 1
ATOM 1426 O O . LYS A 1 187 ? -3.103 10.116 8.977 1.00 69.31 187 LYS A O 1
ATOM 1431 N N . ARG A 1 188 ? -2.753 10.161 6.755 1.00 68.31 188 ARG A N 1
ATOM 1432 C CA . ARG A 1 188 ? -3.987 10.880 6.388 1.00 68.31 188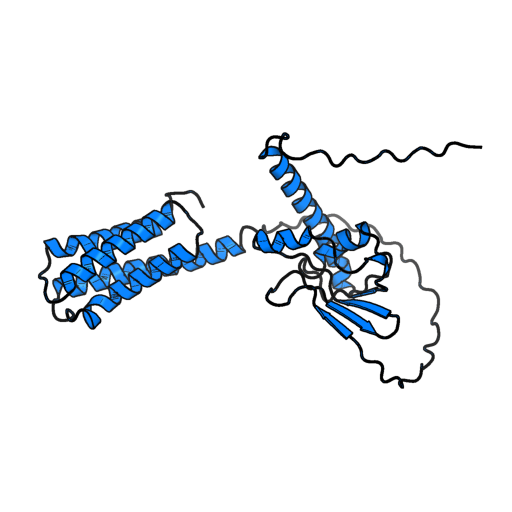 ARG A CA 1
ATOM 1433 C C . ARG A 1 188 ? -5.266 10.167 6.848 1.00 68.31 188 ARG A C 1
ATOM 1435 O O . ARG A 1 188 ? -6.230 10.829 7.213 1.00 68.31 188 ARG A O 1
ATOM 1442 N N . ILE A 1 189 ? -5.285 8.833 6.823 1.00 74.00 189 ILE A N 1
ATOM 1443 C CA . ILE A 1 189 ? -6.427 8.031 7.284 1.00 74.00 189 ILE A CA 1
ATOM 1444 C C . ILE A 1 189 ? -6.413 7.966 8.816 1.00 74.00 189 ILE A C 1
ATOM 1446 O O . ILE A 1 189 ? -7.447 8.181 9.441 1.00 74.00 189 ILE A O 1
ATOM 1450 N N . ARG A 1 190 ? -5.235 7.789 9.429 1.00 76.38 190 ARG A N 1
ATOM 1451 C CA . ARG A 1 190 ? -5.059 7.775 10.891 1.00 76.38 190 ARG A CA 1
ATOM 1452 C C . ARG A 1 190 ? -5.462 9.094 11.559 1.00 76.38 190 ARG A C 1
ATOM 1454 O O . ARG A 1 190 ? -5.993 9.079 12.666 1.00 76.38 190 ARG A O 1
ATOM 1461 N N . ASP A 1 191 ? -5.279 10.227 10.881 1.00 79.44 191 ASP A N 1
ATOM 1462 C CA . ASP A 1 191 ? -5.720 11.540 11.368 1.00 79.44 191 ASP A CA 1
ATOM 1463 C C . ASP A 1 191 ? -7.246 11.616 11.566 1.00 79.44 191 ASP A C 1
ATOM 1465 O O . ASP A 1 191 ? -7.713 12.378 12.412 1.00 79.44 191 ASP A O 1
ATOM 1469 N N . ARG A 1 192 ? -8.037 10.759 10.898 1.00 79.06 192 ARG A N 1
ATOM 1470 C CA . ARG A 1 192 ? -9.487 10.649 11.137 1.00 79.06 192 ARG A CA 1
ATOM 1471 C C . ARG A 1 192 ? -9.826 10.153 12.544 1.00 79.06 192 ARG A C 1
ATOM 1473 O O . ARG A 1 192 ? -10.914 10.448 13.021 1.00 79.06 192 ARG A O 1
ATOM 1480 N N . ASN A 1 193 ? -8.911 9.458 13.229 1.00 81.81 193 ASN A N 1
ATOM 1481 C CA . ASN A 1 193 ? -9.101 9.053 14.629 1.00 81.81 193 ASN A CA 1
ATOM 1482 C C . ASN A 1 193 ? -9.070 10.247 15.597 1.00 81.81 193 ASN A C 1
ATOM 1484 O O . ASN A 1 193 ? -9.525 10.123 16.730 1.00 81.81 193 ASN A O 1
ATOM 1488 N N . ARG A 1 194 ? -8.526 11.398 15.170 1.00 79.00 194 ARG A N 1
ATOM 1489 C CA . ARG A 1 194 ? -8.474 12.637 15.966 1.00 79.00 194 ARG A CA 1
ATOM 1490 C C . ARG A 1 194 ? -9.708 13.515 15.783 1.00 79.00 194 ARG A C 1
ATOM 1492 O O . ARG A 1 194 ? -9.901 14.454 16.548 1.00 79.00 194 ARG A O 1
ATOM 1499 N N . ILE A 1 195 ? -10.512 13.237 14.761 1.00 79.00 195 ILE A N 1
ATOM 1500 C CA . ILE A 1 195 ? -11.750 13.966 14.499 1.00 79.00 195 ILE A CA 1
ATOM 1501 C C . ILE A 1 195 ? -12.806 13.449 15.486 1.00 79.00 195 ILE A C 1
ATOM 1503 O O . ILE A 1 195 ? -12.974 12.229 15.583 1.00 79.00 195 ILE A O 1
ATOM 1507 N N . PRO A 1 196 ? -13.519 14.337 16.207 1.00 76.81 196 PRO A N 1
ATOM 1508 C CA . PRO A 1 196 ? -14.607 13.930 17.086 1.00 76.81 196 PRO A CA 1
ATOM 1509 C C . PRO A 1 196 ? -15.630 13.066 16.350 1.00 76.81 196 PRO A C 1
ATOM 1511 O O . PRO A 1 196 ? -15.972 13.333 15.194 1.00 76.81 196 PRO A O 1
ATOM 1514 N N . PHE A 1 197 ? -16.123 12.026 17.019 1.00 81.69 197 PHE A N 1
ATOM 1515 C CA . PHE A 1 197 ? -17.142 11.164 16.437 1.00 81.69 197 PHE A CA 1
ATOM 1516 C C . PHE A 1 197 ? -18.425 11.984 16.176 1.00 81.69 197 PHE A C 1
ATOM 1518 O O . PHE A 1 197 ? -18.904 12.662 17.085 1.00 81.69 197 PHE A O 1
ATOM 1525 N N . PRO A 1 198 ? -18.997 11.958 14.954 1.00 78.81 198 PRO A N 1
ATOM 1526 C CA . PRO A 1 198 ? -20.137 12.807 14.580 1.00 78.81 198 PRO A CA 1
ATOM 1527 C C . PRO A 1 198 ? -21.454 12.459 15.288 1.00 78.81 198 PRO A C 1
ATOM 1529 O O . PRO A 1 198 ? -22.458 13.137 15.079 1.00 78.81 198 PRO A O 1
ATOM 1532 N N . VAL A 1 199 ? -21.483 11.393 16.085 1.00 85.31 199 VAL A N 1
ATOM 1533 C CA . VAL A 1 199 ? -22.638 10.991 16.888 1.00 85.31 199 VAL A CA 1
ATOM 1534 C C . VAL A 1 199 ? -22.244 11.127 18.346 1.00 85.31 199 VAL A C 1
ATOM 1536 O O . VAL A 1 199 ? -21.185 10.652 18.747 1.00 85.31 199 VAL A O 1
ATOM 1539 N N . ALA A 1 200 ? -23.095 11.777 19.138 1.00 85.56 200 ALA A N 1
ATOM 1540 C CA . ALA A 1 200 ? -22.857 11.930 20.565 1.00 85.56 200 ALA A CA 1
ATOM 1541 C C . ALA A 1 200 ? -22.716 10.538 21.216 1.00 85.56 200 ALA A C 1
ATOM 1543 O O . ALA A 1 200 ? -23.670 9.755 21.131 1.00 85.56 200 ALA A O 1
ATOM 1544 N N . PRO A 1 201 ? -21.582 10.220 21.871 1.00 89.31 201 PRO A N 1
ATOM 1545 C CA . PRO A 1 201 ? -21.353 8.901 22.467 1.00 89.31 201 PRO A CA 1
ATOM 1546 C C . PRO A 1 201 ? -22.444 8.485 23.460 1.00 89.31 201 PRO A C 1
ATOM 1548 O O . PRO A 1 201 ? -22.862 7.335 23.460 1.00 89.31 201 PRO A O 1
ATOM 1551 N N . GLY A 1 202 ? -22.979 9.436 24.234 1.00 87.06 202 GLY A N 1
ATOM 1552 C CA . GLY A 1 202 ? -24.077 9.194 25.177 1.00 87.06 202 GLY A CA 1
ATOM 1553 C C . GLY A 1 202 ? -25.451 8.944 24.538 1.00 87.06 202 GLY A C 1
ATOM 1554 O O . GLY A 1 202 ? -26.394 8.649 25.257 1.00 87.06 202 GLY A O 1
ATOM 1555 N N . SER A 1 203 ? -25.586 9.072 23.212 1.00 88.38 203 SER A N 1
ATOM 1556 C CA . SER A 1 203 ? -26.826 8.740 22.486 1.00 88.38 203 SER A CA 1
ATOM 1557 C C . SER A 1 203 ? -26.852 7.312 21.934 1.00 88.38 203 SER A C 1
ATOM 1559 O O . SER A 1 203 ? -27.783 6.962 21.219 1.00 88.38 203 SER A O 1
ATOM 1561 N N . ILE A 1 204 ? -25.803 6.524 22.180 1.00 91.94 204 ILE A N 1
ATOM 1562 C CA . ILE A 1 204 ? -25.666 5.148 21.698 1.00 91.94 204 ILE A CA 1
ATOM 1563 C C . ILE A 1 204 ? -26.073 4.215 22.835 1.00 91.94 204 ILE A C 1
ATOM 1565 O O . ILE A 1 204 ? -25.493 4.286 23.917 1.00 91.94 204 ILE A O 1
ATOM 1569 N N . ASP A 1 205 ? -27.026 3.325 22.577 1.00 87.44 205 ASP A N 1
ATOM 1570 C CA . ASP A 1 205 ? -27.558 2.422 23.600 1.00 87.44 205 ASP A CA 1
ATOM 1571 C C . ASP A 1 205 ? -26.649 1.217 23.822 1.00 87.44 205 ASP A C 1
ATOM 1573 O O . ASP A 1 205 ? -26.491 0.754 24.947 1.00 87.44 205 ASP A O 1
ATOM 1577 N N . ALA A 1 206 ? -26.030 0.705 22.757 1.00 92.62 206 ALA A N 1
ATOM 1578 C CA . ALA A 1 206 ? -25.156 -0.458 22.825 1.00 92.62 206 ALA A CA 1
ATOM 1579 C C . ALA A 1 206 ? -24.097 -0.454 21.720 1.00 92.62 206 ALA A C 1
ATOM 1581 O O . ALA A 1 206 ? -24.308 0.083 20.630 1.00 92.62 206 ALA A O 1
ATOM 1582 N N . VAL A 1 207 ? -22.975 -1.120 21.989 1.00 95.19 207 VAL A N 1
ATOM 1583 C CA . VAL A 1 207 ? -21.938 -1.419 20.993 1.00 95.19 207 VAL A CA 1
ATOM 1584 C C . VAL A 1 207 ? -21.870 -2.929 20.793 1.00 95.19 207 VAL A C 1
ATOM 1586 O O . VAL A 1 207 ? -21.797 -3.671 21.766 1.00 95.19 207 VAL A O 1
ATOM 1589 N N . LEU A 1 208 ? -21.860 -3.393 19.548 1.00 95.94 208 LEU A N 1
ATOM 1590 C CA . LEU A 1 208 ? -21.643 -4.789 19.178 1.00 95.94 208 LEU A CA 1
ATOM 1591 C C . LEU A 1 208 ? -20.297 -4.917 18.463 1.00 95.94 208 LEU A C 1
ATOM 1593 O O . LEU A 1 208 ? -20.090 -4.283 17.432 1.00 95.94 208 LEU A O 1
ATOM 1597 N N . LEU A 1 209 ? -19.398 -5.746 18.987 1.00 94.88 209 LEU A N 1
ATOM 1598 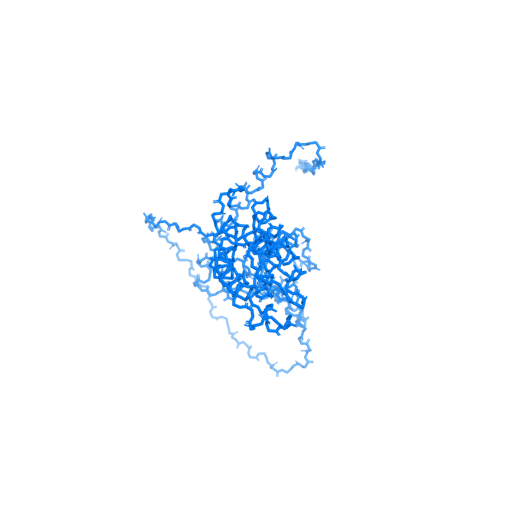C CA . LEU A 1 209 ? -18.098 -6.022 18.377 1.00 94.88 209 LEU A CA 1
ATOM 1599 C C . LEU A 1 209 ? -18.145 -7.342 17.612 1.00 94.88 209 LEU A C 1
ATOM 1601 O O . LEU A 1 209 ? -18.467 -8.386 18.183 1.00 94.88 209 LEU A O 1
ATOM 1605 N N . THR A 1 210 ? -17.786 -7.298 16.331 1.00 92.88 210 THR A N 1
ATOM 1606 C CA . THR A 1 210 ? -17.775 -8.487 15.467 1.00 92.88 210 THR A CA 1
ATOM 1607 C C . THR A 1 210 ? -16.614 -9.427 15.792 1.00 92.88 210 THR A C 1
ATOM 1609 O O . THR A 1 210 ? -16.800 -10.637 15.900 1.00 92.88 210 THR A O 1
ATOM 1612 N N . HIS A 1 211 ? -15.411 -8.879 15.968 1.00 95.44 211 HIS A N 1
ATOM 1613 C CA . HIS A 1 211 ? -14.192 -9.606 16.317 1.00 95.44 211 HIS A CA 1
ATOM 1614 C C . HIS A 1 211 ? -13.149 -8.655 16.922 1.00 95.44 211 HIS A C 1
ATOM 1616 O O . HIS A 1 211 ? -13.376 -7.455 17.009 1.00 95.44 211 HIS A O 1
ATOM 1622 N N . ALA A 1 212 ? -12.014 -9.183 17.386 1.00 92.38 212 ALA A N 1
ATOM 1623 C CA . ALA A 1 212 ? -11.116 -8.461 18.293 1.00 92.38 212 ALA A CA 1
ATOM 1624 C C . ALA A 1 212 ? -10.080 -7.544 17.624 1.00 92.38 212 ALA A C 1
ATOM 1626 O O . ALA A 1 212 ? -9.290 -6.919 18.330 1.00 92.38 212 ALA A O 1
ATOM 1627 N N . HIS A 1 213 ? -10.024 -7.466 16.294 1.00 93.44 213 HIS A N 1
ATOM 1628 C CA . HIS A 1 213 ? -9.009 -6.640 15.644 1.00 93.44 213 HIS A CA 1
ATOM 1629 C C . HIS A 1 213 ? -9.192 -5.147 15.974 1.00 93.44 213 HIS A C 1
ATOM 1631 O O . HIS A 1 213 ? -10.294 -4.665 16.255 1.00 93.44 213 HIS A O 1
ATOM 1637 N N . LEU A 1 214 ? -8.091 -4.393 15.977 1.00 91.44 214 LEU A N 1
ATOM 1638 C CA . LEU A 1 214 ? -8.072 -2.984 16.395 1.00 91.44 214 LEU A CA 1
ATOM 1639 C C . LEU A 1 214 ? -8.812 -2.055 15.424 1.00 91.44 214 LEU A C 1
ATOM 1641 O O . LEU A 1 214 ? -9.329 -1.011 15.819 1.00 91.44 214 LEU A O 1
ATOM 1645 N N . ASP A 1 215 ? -8.914 -2.439 14.163 1.00 89.88 215 ASP A N 1
ATOM 1646 C CA . ASP A 1 215 ? -9.724 -1.774 13.149 1.00 89.88 215 ASP A CA 1
ATOM 1647 C C . ASP A 1 215 ? -11.233 -2.038 13.290 1.00 89.88 215 ASP A C 1
ATOM 1649 O O . ASP A 1 215 ? -12.008 -1.433 12.550 1.00 89.88 215 ASP A O 1
ATOM 1653 N N . HIS A 1 216 ? -11.640 -2.839 14.284 1.00 92.25 216 HIS A N 1
ATOM 1654 C CA . HIS A 1 216 ? -13.029 -3.061 14.711 1.00 92.25 216 HIS A CA 1
ATOM 1655 C C . HIS A 1 216 ? -13.282 -2.709 16.187 1.00 92.25 216 HIS A C 1
ATOM 1657 O O . HIS A 1 216 ? -14.414 -2.422 16.562 1.00 92.25 216 HIS A O 1
ATOM 1663 N N . THR A 1 217 ? -12.253 -2.691 17.039 1.00 94.06 217 THR A N 1
ATOM 1664 C CA . THR A 1 217 ? -12.411 -2.509 18.501 1.00 94.06 217 THR A CA 1
ATOM 1665 C C . THR A 1 217 ? -11.570 -1.379 19.090 1.00 94.06 217 THR A C 1
ATOM 1667 O O . THR A 1 217 ? -11.827 -0.919 20.202 1.00 94.06 217 THR A O 1
ATOM 1670 N N . GLY A 1 218 ? -10.564 -0.899 18.360 1.00 91.62 218 GLY A N 1
ATOM 1671 C CA . GLY A 1 218 ? -9.529 -0.022 18.901 1.00 91.62 218 GLY A CA 1
ATOM 1672 C C . GLY A 1 218 ? -10.012 1.367 19.323 1.00 91.62 218 GLY A C 1
ATOM 1673 O O . GLY A 1 218 ? -9.311 2.044 20.069 1.00 91.62 218 GLY A O 1
ATOM 1674 N N . TYR A 1 219 ? -11.180 1.821 18.857 1.00 92.31 219 TYR A N 1
ATOM 1675 C CA . TYR A 1 219 ? -11.745 3.129 19.206 1.00 92.31 219 TYR A CA 1
ATOM 1676 C C . TYR A 1 219 ? -12.698 3.059 20.409 1.00 92.31 219 TYR A C 1
ATOM 1678 O O . TYR A 1 219 ? -13.069 4.103 20.946 1.00 92.31 219 TYR A O 1
ATOM 1686 N N . VAL A 1 220 ? -13.044 1.860 20.902 1.00 93.62 220 VAL A N 1
ATOM 1687 C CA . VAL A 1 220 ? -13.906 1.685 22.089 1.00 93.62 220 VAL A CA 1
ATOM 1688 C C . VAL A 1 220 ? -13.408 2.491 23.302 1.00 93.62 220 VAL A C 1
ATOM 1690 O O . VAL A 1 220 ? -14.222 3.198 23.896 1.00 93.62 220 VAL A O 1
ATOM 1693 N N . PRO A 1 221 ? -12.107 2.490 23.671 1.00 92.56 221 PRO A N 1
ATOM 1694 C CA . PRO A 1 221 ? -11.639 3.265 24.825 1.00 92.56 221 PRO A CA 1
ATOM 1695 C C . PRO A 1 221 ? -11.833 4.777 24.658 1.00 92.56 221 PRO A C 1
ATOM 1697 O O . PRO A 1 221 ? -12.162 5.471 25.620 1.00 92.56 221 PRO A O 1
ATOM 1700 N N . ALA A 1 222 ? -11.666 5.292 23.435 1.00 90.62 222 ALA A N 1
ATOM 1701 C CA . ALA A 1 222 ? -11.915 6.697 23.126 1.00 90.62 222 ALA A CA 1
ATOM 1702 C C . ALA A 1 222 ? -13.412 7.025 23.215 1.00 90.62 222 ALA A C 1
ATOM 1704 O O . ALA A 1 222 ? -13.775 8.031 23.812 1.00 90.62 222 ALA A O 1
ATOM 1705 N N . LEU A 1 223 ? -14.279 6.141 22.712 1.00 91.38 223 LEU A N 1
ATOM 1706 C CA . LEU A 1 223 ? -15.731 6.291 22.812 1.00 91.38 223 LEU A CA 1
ATOM 1707 C C . LEU A 1 223 ? -16.207 6.341 24.278 1.00 91.38 223 LEU A C 1
ATOM 1709 O O . LEU A 1 223 ? -17.022 7.192 24.632 1.00 91.38 223 LEU A O 1
ATOM 1713 N N . VAL A 1 224 ? -15.666 5.468 25.136 1.00 92.56 224 VAL A N 1
ATOM 1714 C CA . VAL A 1 224 ? -15.952 5.451 26.584 1.00 92.56 224 VAL A CA 1
ATOM 1715 C C . VAL A 1 224 ? -15.455 6.733 27.254 1.00 92.56 224 VAL A C 1
ATOM 1717 O O . VAL A 1 224 ? -16.201 7.368 27.996 1.00 92.56 224 VAL A O 1
ATOM 1720 N N . ARG A 1 225 ? -14.220 7.161 26.955 1.00 91.00 225 ARG A N 1
ATOM 1721 C CA . ARG A 1 225 ? -13.662 8.432 27.452 1.00 91.00 225 ARG A CA 1
ATOM 1722 C C . ARG A 1 225 ? -14.537 9.628 27.067 1.00 91.00 225 ARG A C 1
ATOM 1724 O O . ARG A 1 225 ? -14.695 10.543 27.871 1.00 91.00 225 ARG A O 1
ATOM 1731 N N . ASP A 1 226 ? -15.101 9.610 25.863 1.00 89.44 226 ASP A N 1
ATOM 1732 C CA . ASP A 1 226 ? -15.908 10.700 25.314 1.00 89.44 226 ASP A CA 1
ATOM 1733 C C . ASP A 1 226 ? -17.387 10.646 25.776 1.00 89.44 226 ASP A C 1
ATOM 1735 O O . ASP A 1 226 ? -18.181 11.508 25.398 1.00 89.44 226 ASP A O 1
ATOM 1739 N N . GLY A 1 227 ? -17.760 9.680 26.630 1.00 89.62 227 GLY A N 1
ATOM 1740 C CA . GLY A 1 227 ? -19.022 9.687 27.382 1.00 89.62 227 GLY A CA 1
ATOM 1741 C C . GLY A 1 227 ? -19.998 8.542 27.099 1.00 89.62 227 GLY A C 1
ATOM 1742 O O . GLY A 1 227 ? -21.151 8.631 27.513 1.00 89.62 227 GLY A O 1
ATOM 1743 N N . PHE A 1 228 ? -19.586 7.481 26.400 1.00 92.75 228 PHE A N 1
ATOM 1744 C CA . PHE A 1 228 ? -20.413 6.279 26.247 1.00 92.75 228 PHE A CA 1
ATOM 1745 C C . PHE A 1 228 ? -20.450 5.445 27.538 1.00 92.75 228 PHE A C 1
ATOM 1747 O O . PHE A 1 228 ? -19.407 5.137 28.116 1.00 92.75 228 PHE A O 1
ATOM 1754 N N . THR A 1 229 ? -21.652 5.049 27.964 1.00 90.75 229 THR A N 1
ATOM 1755 C CA . THR A 1 229 ? -21.899 4.277 29.200 1.00 90.75 229 THR A CA 1
ATOM 1756 C C . THR A 1 229 ? -22.713 2.998 28.979 1.00 90.75 229 THR A C 1
ATOM 1758 O O . THR A 1 229 ? -22.971 2.270 29.939 1.00 90.75 229 THR A O 1
ATOM 1761 N N . GLY A 1 230 ? -23.127 2.721 27.740 1.00 88.75 230 GLY A N 1
ATOM 1762 C CA . GLY A 1 230 ? -23.915 1.539 27.398 1.00 88.75 230 GLY A CA 1
ATOM 1763 C C . GLY A 1 230 ? -23.107 0.232 27.438 1.00 88.75 230 GLY A C 1
ATOM 1764 O O . GLY A 1 230 ? -21.876 0.242 27.533 1.00 88.75 230 GLY A O 1
ATOM 1765 N N . PRO A 1 231 ? -23.779 -0.929 27.358 1.00 93.62 231 PRO A N 1
ATOM 1766 C CA . PRO A 1 231 ? -23.118 -2.224 27.248 1.00 93.62 231 PRO A CA 1
ATOM 1767 C C . PRO A 1 231 ? -22.343 -2.393 25.931 1.00 93.62 231 PRO A C 1
ATOM 1769 O O . PRO A 1 231 ? -22.769 -1.952 24.860 1.00 93.62 231 PRO A O 1
ATOM 1772 N N . VAL A 1 232 ? -21.220 -3.114 26.017 1.00 95.06 232 VAL A N 1
ATOM 1773 C CA . VAL A 1 232 ? -20.459 -3.610 24.862 1.00 95.06 232 VAL A CA 1
ATOM 1774 C C . VAL A 1 232 ? -20.655 -5.121 24.766 1.00 95.06 232 VAL A C 1
ATOM 1776 O O . VAL A 1 232 ? -20.196 -5.871 25.629 1.00 95.06 232 VAL A O 1
ATOM 1779 N N . TYR A 1 233 ? -21.334 -5.568 23.717 1.00 94.19 233 TYR A N 1
ATOM 1780 C CA . TYR A 1 233 ? -21.567 -6.973 23.414 1.00 94.19 233 TYR A CA 1
ATOM 1781 C C . TYR A 1 233 ? -20.476 -7.504 22.490 1.00 94.19 233 TYR A C 1
ATOM 1783 O O . TYR A 1 233 ? -20.129 -6.888 21.485 1.00 94.19 233 TYR A O 1
ATOM 1791 N N . ALA A 1 234 ? -19.945 -8.673 22.823 1.00 93.94 234 ALA A N 1
ATOM 1792 C CA . ALA A 1 234 ? -18.977 -9.393 22.013 1.00 93.94 234 ALA A CA 1
ATOM 1793 C C . ALA A 1 234 ? -19.046 -10.881 22.365 1.00 93.94 234 ALA A C 1
ATOM 1795 O O . ALA A 1 234 ? -19.571 -11.255 23.418 1.00 93.94 234 ALA A O 1
ATOM 1796 N N . THR A 1 235 ? -18.472 -11.740 21.523 1.00 93.88 235 THR A N 1
ATOM 1797 C CA . THR A 1 235 ? -18.242 -13.131 21.935 1.00 93.88 235 THR A CA 1
ATOM 1798 C C . THR A 1 235 ? -17.254 -13.182 23.103 1.00 93.88 235 THR A C 1
ATOM 1800 O O . THR A 1 235 ? -16.431 -12.277 23.275 1.00 93.88 235 THR A O 1
ATOM 1803 N N . HIS A 1 236 ? -17.286 -14.265 23.883 1.00 92.50 236 HIS A N 1
ATOM 1804 C CA . HIS A 1 236 ? -16.332 -14.466 24.976 1.00 92.50 236 HIS A CA 1
ATOM 1805 C C . HIS A 1 236 ? -14.876 -14.365 24.486 1.00 92.50 236 HIS A C 1
ATOM 1807 O O . HIS A 1 236 ? -14.083 -13.625 25.061 1.00 92.50 236 HIS A O 1
ATOM 1813 N N . GLY A 1 237 ? -14.542 -15.032 23.373 1.00 93.12 237 GLY A N 1
ATOM 1814 C CA . GLY A 1 237 ? -13.194 -14.989 22.795 1.00 93.12 237 GLY A CA 1
ATOM 1815 C C . GLY A 1 237 ? -12.772 -13.583 22.358 1.00 93.12 237 GLY A C 1
ATOM 1816 O O . GLY A 1 237 ? -11.640 -13.175 22.604 1.00 93.12 237 GLY A O 1
ATOM 1817 N N . THR A 1 238 ? -13.690 -12.810 21.774 1.00 91.62 238 THR A N 1
ATOM 1818 C CA . THR A 1 238 ? -13.436 -11.408 21.421 1.00 91.62 238 THR A CA 1
ATOM 1819 C C . THR A 1 238 ? -13.193 -10.550 22.659 1.00 91.62 238 THR A C 1
ATOM 1821 O O . THR A 1 238 ? -12.232 -9.788 22.679 1.00 91.62 238 THR A O 1
ATOM 1824 N N . SER A 1 239 ? -14.018 -10.691 23.701 1.00 91.44 239 SER A N 1
ATOM 1825 C CA . SER A 1 239 ? -13.877 -9.925 24.945 1.00 91.44 239 SER A CA 1
ATOM 1826 C C . SER A 1 239 ? -12.534 -10.188 25.631 1.00 91.44 239 SER A C 1
ATOM 1828 O O . SER A 1 239 ? -11.833 -9.239 25.985 1.00 91.44 239 SER A O 1
ATOM 1830 N N . GLU A 1 240 ? -12.140 -11.458 25.757 1.00 93.25 240 GLU A N 1
ATOM 1831 C CA . GLU A 1 240 ? -10.854 -11.842 26.349 1.00 93.25 240 GLU A CA 1
ATOM 1832 C C . GLU A 1 240 ? -9.673 -11.284 25.553 1.00 93.25 240 GLU A C 1
ATOM 1834 O O . GLU A 1 240 ? -8.743 -10.718 26.126 1.00 93.25 240 GLU A O 1
ATOM 1839 N N . LEU A 1 241 ? -9.731 -11.362 24.223 1.00 92.19 241 LEU A N 1
ATOM 1840 C CA . LEU A 1 241 ? -8.661 -10.846 23.381 1.00 92.19 241 LEU A CA 1
ATOM 1841 C C . LEU A 1 241 ? -8.585 -9.309 23.423 1.00 92.19 241 LEU A C 1
ATOM 1843 O O . LEU A 1 241 ? -7.490 -8.753 23.492 1.00 92.19 241 LEU A O 1
ATOM 1847 N N . CYS A 1 242 ? -9.718 -8.604 23.477 1.00 91.69 242 CYS A N 1
ATOM 1848 C CA . CYS A 1 242 ? -9.743 -7.147 23.641 1.00 91.69 242 CYS A CA 1
ATOM 1849 C C . CYS A 1 242 ? -9.116 -6.684 24.965 1.00 91.69 242 CYS A C 1
ATOM 1851 O O . CYS A 1 242 ? -8.469 -5.637 24.985 1.00 91.69 242 CYS A O 1
ATOM 1853 N N . LYS A 1 243 ? -9.247 -7.456 26.056 1.00 90.75 243 LYS A N 1
ATOM 1854 C CA . LYS A 1 243 ? -8.583 -7.143 27.338 1.00 90.75 243 LYS A CA 1
ATOM 1855 C C . LYS A 1 243 ? -7.060 -7.133 27.224 1.00 90.75 243 LYS A C 1
ATOM 1857 O O . LYS A 1 243 ? -6.414 -6.433 27.995 1.00 90.75 243 LYS A O 1
ATOM 1862 N N . LEU A 1 244 ? -6.499 -7.883 26.275 1.00 91.56 244 LEU A N 1
ATOM 1863 C CA . LEU A 1 244 ? -5.066 -7.905 25.996 1.00 91.56 244 LEU A CA 1
ATOM 1864 C C . LEU A 1 244 ? -4.670 -6.852 24.951 1.00 91.56 244 LEU A C 1
ATOM 1866 O O . LEU A 1 244 ? -3.744 -6.078 25.174 1.00 91.56 244 LEU A O 1
ATOM 1870 N N . LEU A 1 245 ? -5.384 -6.808 23.822 1.00 91.25 245 LEU A N 1
ATOM 1871 C CA . LEU A 1 245 ? -5.024 -5.969 22.677 1.00 91.25 245 LEU A CA 1
ATOM 1872 C C . LEU A 1 245 ? -5.199 -4.473 22.948 1.00 91.25 245 LEU A C 1
ATOM 1874 O O . LEU A 1 245 ? -4.382 -3.671 22.499 1.00 91.25 245 LEU A O 1
ATOM 1878 N N . LEU A 1 246 ? -6.260 -4.070 23.658 1.00 91.88 246 LEU A N 1
ATOM 1879 C CA . LEU A 1 246 ? -6.549 -2.649 23.857 1.00 91.88 246 LEU A CA 1
ATOM 1880 C C . LEU A 1 246 ? -5.494 -1.960 24.742 1.00 91.88 246 LEU A C 1
ATOM 1882 O O . LEU A 1 246 ? -4.990 -0.923 24.306 1.00 91.88 246 LEU A O 1
ATOM 1886 N N . PRO A 1 247 ? -5.084 -2.508 25.908 1.00 92.19 247 PRO A N 1
ATOM 1887 C CA . PRO A 1 247 ? -4.009 -1.915 26.707 1.00 92.19 247 PRO A CA 1
ATOM 1888 C C . PRO A 1 247 ? -2.664 -1.868 25.979 1.00 92.19 247 PRO A C 1
ATOM 1890 O O . PRO A 1 247 ? -1.986 -0.845 26.040 1.00 92.19 247 PRO A O 1
ATOM 1893 N N . ASP A 1 248 ? -2.304 -2.933 25.257 1.00 90.44 248 ASP A N 1
ATOM 1894 C CA . ASP A 1 248 ? -1.060 -2.992 24.478 1.00 90.44 248 ASP A CA 1
ATOM 1895 C C . ASP A 1 248 ? -1.043 -1.918 23.380 1.00 90.44 248 ASP A C 1
ATOM 1897 O O . ASP A 1 248 ? -0.126 -1.099 23.290 1.00 90.44 248 ASP A O 1
ATOM 1901 N N . SER A 1 249 ? -2.138 -1.816 22.619 1.00 88.12 249 SER A N 1
ATOM 1902 C CA . SER A 1 249 ? -2.284 -0.781 21.594 1.00 88.12 249 SER A CA 1
ATOM 1903 C C . SER A 1 249 ? -2.268 0.639 22.173 1.00 88.12 249 SER A C 1
ATOM 1905 O O . SER A 1 249 ? -1.753 1.555 21.530 1.00 88.12 249 SER A O 1
ATOM 1907 N N . GLY A 1 250 ? -2.813 0.831 23.379 1.00 88.31 250 GLY A N 1
ATOM 1908 C CA . GLY A 1 250 ? -2.786 2.103 24.096 1.00 88.31 250 GLY A CA 1
ATOM 1909 C C . GLY A 1 250 ? -1.370 2.483 24.519 1.00 88.31 250 GLY A C 1
ATOM 1910 O O . GLY A 1 250 ? -0.951 3.616 24.292 1.00 88.31 250 GLY A O 1
ATOM 1911 N N . HIS A 1 251 ? -0.603 1.524 25.041 1.00 89.19 251 HIS A N 1
ATOM 1912 C CA . HIS A 1 251 ? 0.794 1.729 25.412 1.00 89.19 251 HIS A CA 1
ATOM 1913 C C . HIS A 1 251 ? 1.641 2.181 24.214 1.00 89.19 251 HIS A C 1
ATOM 1915 O O . HIS A 1 251 ? 2.325 3.201 24.299 1.00 89.19 251 HIS A O 1
ATOM 1921 N N . LEU A 1 252 ? 1.517 1.504 23.067 1.00 85.38 252 LEU A N 1
ATOM 1922 C CA . LEU A 1 252 ? 2.211 1.893 21.834 1.00 85.38 252 LEU A CA 1
ATOM 1923 C C . LEU A 1 252 ? 1.818 3.302 21.360 1.00 85.38 252 LEU A C 1
ATOM 1925 O O . LEU A 1 252 ? 2.674 4.088 20.955 1.00 85.38 252 LEU A O 1
ATOM 1929 N N . GLN A 1 253 ? 0.532 3.660 21.443 1.00 86.31 253 GLN A N 1
ATOM 1930 C CA . GLN A 1 253 ? 0.058 5.001 21.081 1.00 86.31 253 GLN A CA 1
ATOM 1931 C C . GLN A 1 253 ? 0.609 6.091 22.012 1.00 86.31 253 GLN A C 1
ATOM 1933 O O . GLN A 1 253 ? 0.934 7.188 21.551 1.00 86.31 253 GLN A O 1
ATOM 1938 N N . GLU A 1 254 ? 0.743 5.806 23.309 1.00 86.12 254 GLU A N 1
ATOM 1939 C CA . GLU A 1 254 ? 1.387 6.714 24.259 1.00 86.12 254 GLU A CA 1
ATOM 1940 C C . GLU A 1 254 ? 2.881 6.886 23.967 1.00 86.12 254 GLU A C 1
ATOM 1942 O O . GLU A 1 254 ? 3.391 8.007 24.023 1.00 86.12 254 GLU A O 1
ATOM 1947 N N . GLU A 1 255 ? 3.590 5.806 23.638 1.00 84.75 255 GLU A N 1
ATOM 1948 C CA . GLU A 1 255 ? 5.001 5.873 23.252 1.00 84.75 255 GLU A CA 1
ATOM 1949 C C . GLU A 1 255 ? 5.204 6.676 21.963 1.00 84.75 255 GLU A C 1
ATOM 1951 O O . GLU A 1 255 ? 6.075 7.551 21.920 1.00 84.75 255 GLU A O 1
ATOM 1956 N N . GLU A 1 256 ? 4.364 6.463 20.942 1.00 81.38 256 GLU A N 1
ATOM 1957 C CA . GLU A 1 256 ? 4.369 7.273 19.718 1.00 81.38 256 GLU A CA 1
ATOM 1958 C C . GLU A 1 256 ? 4.161 8.764 20.027 1.00 81.38 256 GLU A C 1
ATOM 1960 O O . GLU A 1 256 ? 4.857 9.617 19.464 1.00 81.38 256 GLU A O 1
ATOM 1965 N N . ALA A 1 257 ? 3.231 9.090 20.932 1.00 81.38 257 ALA A N 1
ATOM 1966 C CA . ALA A 1 257 ? 2.975 10.466 21.351 1.00 81.38 257 ALA A CA 1
ATOM 1967 C C . ALA A 1 257 ? 4.192 11.081 22.065 1.00 81.38 257 ALA A C 1
ATOM 1969 O O . ALA A 1 257 ? 4.605 12.191 21.725 1.00 81.38 257 ALA A O 1
ATOM 1970 N N . ARG A 1 258 ? 4.830 10.343 22.985 1.00 81.12 258 ARG A N 1
ATOM 1971 C CA . ARG A 1 258 ? 6.055 10.798 23.667 1.00 81.12 258 ARG A CA 1
ATOM 1972 C C . ARG A 1 258 ? 7.194 11.018 22.676 1.00 81.12 258 ARG A C 1
ATOM 1974 O O . ARG A 1 258 ? 7.874 12.038 22.753 1.00 81.12 258 ARG A O 1
ATOM 1981 N N . TYR A 1 259 ? 7.401 10.104 21.730 1.00 75.88 259 TYR A N 1
ATOM 1982 C CA . TYR A 1 259 ? 8.452 10.244 20.721 1.00 75.88 259 TYR A CA 1
ATOM 1983 C C . TYR A 1 259 ? 8.215 11.457 19.807 1.00 75.88 259 TYR A C 1
ATOM 1985 O O . TYR A 1 259 ? 9.162 12.165 19.453 1.00 75.88 259 TYR A O 1
ATOM 1993 N N . ALA A 1 260 ? 6.956 11.738 19.454 1.00 71.44 260 ALA A N 1
ATOM 1994 C CA . ALA A 1 260 ? 6.595 12.927 18.686 1.00 71.44 260 ALA A CA 1
ATOM 1995 C C . ALA A 1 260 ? 6.941 14.227 19.436 1.00 71.44 260 ALA A C 1
ATOM 1997 O O . ALA A 1 260 ? 7.521 15.130 18.830 1.00 71.44 260 ALA A O 1
ATOM 1998 N N . ASP A 1 261 ? 6.691 14.291 20.747 1.00 70.31 261 ASP A N 1
ATOM 1999 C CA . ASP A 1 261 ? 7.034 15.449 21.588 1.00 70.31 261 ASP A CA 1
ATOM 2000 C C . ASP A 1 261 ? 8.547 15.726 21.657 1.00 70.31 261 ASP A C 1
ATOM 2002 O O . ASP A 1 261 ? 8.959 16.869 21.848 1.00 70.31 261 ASP A O 1
ATOM 2006 N N . HIS A 1 262 ? 9.396 14.709 21.469 1.00 65.62 262 HIS A N 1
ATOM 2007 C CA . HIS A 1 262 ? 10.856 14.868 21.514 1.00 65.62 262 HIS A CA 1
ATOM 2008 C C . HIS A 1 262 ? 11.455 15.375 20.190 1.00 65.62 262 HIS A C 1
ATOM 2010 O O . HIS A 1 262 ? 12.575 15.883 20.179 1.00 65.62 262 HIS A O 1
ATOM 2016 N N . ARG A 1 263 ? 10.733 15.259 19.064 1.00 52.38 263 ARG A N 1
ATOM 2017 C CA . ARG A 1 263 ? 11.189 15.733 17.740 1.00 52.38 263 ARG A CA 1
ATOM 2018 C C . ARG A 1 263 ? 10.702 17.132 17.374 1.00 52.38 263 ARG A C 1
ATOM 2020 O O . ARG A 1 263 ? 11.280 17.745 16.479 1.00 52.38 263 ARG A O 1
ATOM 2027 N N . VAL A 1 264 ? 9.649 17.628 18.016 1.00 44.56 264 VAL A N 1
ATOM 2028 C CA . VAL A 1 264 ? 9.081 18.948 17.726 1.00 44.56 264 VAL A CA 1
ATOM 2029 C C . VAL A 1 264 ? 9.430 19.878 18.888 1.00 44.56 264 VAL A C 1
ATOM 2031 O O . VAL A 1 264 ? 8.971 19.634 20.003 1.00 44.56 264 VAL A O 1
ATOM 2034 N N . PRO A 1 265 ? 10.232 20.944 18.688 1.00 38.81 265 PRO A N 1
ATOM 2035 C CA . PRO A 1 265 ? 10.463 21.929 19.733 1.00 38.81 265 PRO A CA 1
ATOM 2036 C C . PRO A 1 265 ? 9.119 22.434 20.254 1.00 38.81 265 PRO A C 1
ATOM 2038 O O . PRO A 1 265 ? 8.243 22.819 19.478 1.00 38.81 265 PRO A O 1
ATOM 2041 N N . ARG A 1 266 ? 8.985 22.448 21.580 1.00 41.25 266 ARG A N 1
ATOM 2042 C CA . ARG A 1 266 ? 7.798 22.780 22.393 1.00 41.25 266 ARG A CA 1
ATOM 2043 C C . ARG A 1 266 ? 7.123 24.136 22.098 1.00 41.25 266 ARG A C 1
ATOM 2045 O O . ARG A 1 266 ? 6.202 24.521 22.808 1.00 41.25 266 ARG A O 1
ATOM 2052 N N . CYS A 1 267 ? 7.589 24.870 21.092 1.00 40.66 267 CYS A N 1
ATOM 2053 C CA . CYS A 1 267 ? 7.199 26.235 20.764 1.00 40.66 267 CYS A CA 1
ATOM 2054 C C . CYS A 1 267 ? 6.005 26.338 19.792 1.00 40.66 267 CYS A C 1
ATOM 2056 O O . CYS A 1 267 ? 5.537 27.443 19.548 1.00 40.66 267 CYS A O 1
ATOM 2058 N N . MET A 1 268 ? 5.490 25.229 19.236 1.00 39.19 268 MET A N 1
ATOM 2059 C CA . MET A 1 268 ? 4.460 25.292 18.177 1.00 39.19 268 MET A CA 1
ATOM 2060 C C . MET A 1 268 ? 3.039 24.866 18.588 1.00 39.19 268 MET A C 1
ATOM 2062 O O . MET A 1 268 ? 2.130 24.943 17.768 1.00 39.19 268 MET A O 1
ATOM 2066 N N . PHE A 1 269 ? 2.797 24.473 19.843 1.00 39.88 269 PHE A N 1
ATOM 2067 C CA . PHE A 1 269 ? 1.441 24.166 20.319 1.00 39.88 269 PHE A CA 1
ATOM 2068 C C . PHE A 1 269 ? 1.113 24.937 21.605 1.00 39.88 269 PHE A C 1
ATOM 2070 O O . PHE A 1 269 ? 1.781 24.731 22.623 1.00 39.88 269 PHE A O 1
ATOM 2077 N N . PRO A 1 270 ? 0.079 25.803 21.612 1.00 37.16 270 PRO A N 1
ATOM 2078 C CA . PRO A 1 270 ? -0.440 26.358 22.851 1.00 37.16 270 PRO A CA 1
ATOM 2079 C C . PRO A 1 270 ? -0.958 25.202 23.706 1.00 37.16 270 PRO A C 1
ATOM 2081 O O . PRO A 1 270 ? -1.757 24.387 23.244 1.00 37.16 270 PRO A O 1
ATOM 2084 N N . ARG A 1 271 ? -0.502 25.128 24.961 1.00 36.94 271 ARG A N 1
ATOM 2085 C CA . ARG A 1 271 ? -1.067 24.227 25.971 1.00 36.94 271 ARG A CA 1
ATOM 2086 C C . ARG A 1 271 ? -2.591 24.351 25.946 1.00 36.94 271 ARG A C 1
ATOM 2088 O O . ARG A 1 271 ? -3.116 25.417 26.265 1.00 36.94 271 ARG A O 1
ATOM 2095 N N . PHE A 1 272 ? -3.293 23.250 25.686 1.00 42.12 272 PHE A N 1
ATOM 2096 C CA . PHE A 1 272 ? -4.644 23.092 26.210 1.00 42.12 272 PHE A CA 1
ATOM 2097 C C . PHE A 1 272 ? -4.515 23.176 27.736 1.00 42.12 272 PHE A C 1
ATOM 2099 O O . PHE A 1 272 ? -4.025 22.255 28.389 1.00 42.12 272 PHE A O 1
ATOM 2106 N N . ARG A 1 273 ? -4.844 24.341 28.305 1.00 34.28 273 ARG A N 1
ATOM 2107 C CA . ARG A 1 273 ? -4.984 24.501 29.751 1.00 34.28 273 ARG A CA 1
ATOM 2108 C C . ARG A 1 273 ? -6.097 23.552 30.176 1.00 34.28 273 ARG A C 1
ATOM 2110 O O . ARG A 1 273 ? -7.261 23.801 29.885 1.00 34.28 273 ARG A O 1
ATOM 2117 N N . SER A 1 274 ? -5.743 22.498 30.902 1.00 42.50 274 SER A N 1
ATOM 2118 C CA . SER A 1 274 ? -6.668 21.884 31.844 1.00 42.50 274 SER A CA 1
ATOM 2119 C C . SER A 1 274 ? -7.104 22.988 32.807 1.00 42.50 274 SER A C 1
ATOM 2121 O O . SER A 1 274 ? -6.312 23.453 33.631 1.00 42.50 274 SER A O 1
ATOM 2123 N N . THR A 1 275 ? -8.329 23.476 32.661 1.00 36.59 275 THR A N 1
ATOM 2124 C CA . THR A 1 275 ? -8.957 24.321 33.674 1.00 36.59 275 THR A CA 1
ATOM 2125 C C . THR A 1 275 ? -8.989 23.528 34.984 1.00 36.59 275 THR A C 1
ATOM 2127 O O . THR A 1 275 ? -9.531 22.418 34.984 1.00 36.59 275 THR A O 1
ATOM 2130 N N . PRO A 1 276 ? -8.424 24.033 36.094 1.00 41.44 276 PRO A N 1
ATOM 2131 C CA . PRO A 1 276 ? -8.634 23.405 37.387 1.00 41.44 276 PRO A CA 1
ATOM 2132 C C . PRO A 1 276 ? -10.128 23.497 37.715 1.00 41.44 276 PRO A C 1
ATOM 2134 O O . PRO A 1 276 ? -10.717 24.575 37.616 1.00 41.44 276 PRO A O 1
ATOM 2137 N N . ARG A 1 277 ? -10.756 22.372 38.082 1.00 46.25 277 ARG A N 1
ATOM 2138 C CA . ARG A 1 277 ? -12.098 22.396 38.680 1.00 46.25 277 ARG A CA 1
ATOM 2139 C C . ARG A 1 277 ? -12.041 23.256 39.950 1.00 46.25 277 ARG A C 1
ATOM 2141 O O . ARG A 1 277 ? -11.125 23.049 40.748 1.00 46.25 277 ARG A O 1
ATOM 2148 N N . PRO A 1 278 ? -13.001 24.162 40.190 1.00 38.88 278 PRO A N 1
ATOM 2149 C CA . PRO A 1 278 ? -13.121 24.782 41.497 1.00 38.88 278 PRO A CA 1
ATOM 2150 C C . PRO A 1 278 ? -13.496 23.700 42.516 1.00 38.88 278 PRO A C 1
ATOM 2152 O O . PRO A 1 278 ? -14.482 22.979 42.342 1.00 38.88 278 PRO A O 1
ATOM 2155 N N . MET A 1 279 ? -12.687 23.578 43.570 1.00 44.06 279 MET A N 1
ATOM 2156 C CA . MET A 1 279 ? -13.082 22.890 44.795 1.00 44.06 279 MET A CA 1
ATOM 2157 C C . MET A 1 279 ? -14.365 23.553 45.301 1.00 44.06 279 MET A C 1
ATOM 2159 O O . MET A 1 279 ? -14.353 24.713 45.706 1.00 44.06 279 MET A O 1
ATOM 2163 N N . ARG A 1 280 ? -15.482 22.824 45.261 1.00 40.84 280 ARG A N 1
ATOM 2164 C CA . ARG A 1 280 ? -16.655 23.168 46.063 1.00 40.84 280 ARG A CA 1
ATOM 2165 C C . ARG A 1 280 ? -16.346 22.768 47.500 1.00 40.84 280 ARG A C 1
ATOM 2167 O O . ARG A 1 280 ? -16.430 21.595 47.847 1.00 40.84 280 ARG A O 1
ATOM 2174 N N . SER A 1 281 ? -15.958 23.751 48.299 1.00 45.97 281 SER A N 1
ATOM 2175 C CA . SER A 1 281 ? -16.003 23.689 49.754 1.00 45.97 281 SER A CA 1
ATOM 2176 C C . SER A 1 281 ? -17.301 24.327 50.250 1.00 45.97 281 SER A C 1
ATOM 2178 O O . SER A 1 281 ? -17.527 25.513 50.007 1.00 45.97 281 SER A O 1
ATOM 2180 N N . GLY A 1 282 ? -18.084 23.537 50.985 1.00 39.06 282 GLY A N 1
ATOM 2181 C CA . GLY A 1 282 ? -19.007 23.998 52.026 1.00 39.06 282 GLY A CA 1
ATOM 2182 C C . GLY A 1 282 ? -20.501 23.925 51.697 1.00 39.06 282 GLY A C 1
ATOM 2183 O O . GLY A 1 282 ? -20.869 23.742 50.530 1.00 39.06 282 GLY A O 1
ATOM 2184 N N . PRO A 1 283 ? -21.364 24.158 52.702 1.00 49.16 283 PRO A N 1
ATOM 2185 C CA . PRO A 1 283 ? -21.103 24.216 54.151 1.00 49.16 283 PRO A CA 1
ATOM 2186 C C . PRO A 1 283 ? -21.255 22.860 54.864 1.00 49.16 283 PRO A C 1
ATOM 2188 O O . PRO A 1 283 ? -21.991 21.989 54.351 1.00 49.16 283 PRO A O 1
#

Sequence (283 aa):
MKKWTRWQDWTVIAAGAYAALSVLWTSQGGSSTALMVILGVLLVAAGVTNLAMPGMPAAEWAQAVFAVVLLLAPWFGGFTSMTGAAWSAWIPGAVALVVTAFAIKPSTEEYRHHHVMPARSRAIPERASGHRRMPGTANFEETSMNSNHPARLRFFGATDTVTGSRYLLESRDTRILVDCGLFQGYKRIRDRNRIPFPVAPGSIDAVLLTHAHLDHTGYVPALVRDGFTGPVYATHGTSELCKLLLPDSGHLQEEEARYADHRVPRCMFPRFRSTPRPMRSGP

Secondary structure (DSSP, 8-state):
--TT--HHHHHHHHHHHHHHHGGGTS---TTHHHHHHHHHHHHHHHHHHHHHSTT-HHHHHHHHHHHHHHHHHHHHTT-TT-HHHHHHHHHHHHHHHHHHHHHHHHHHHHHHHTT---PPP-----------PPP----------------EEEESSSSSSSS---EEEEETTEEEEE--PPPPSSHHHHGGGGSPPSS-GGG--EEE-SSS-HHHHTTHHHHHHTT--S-EE--HHHHHHHHHHHHHHHHHHHHHHHHHHHHS-TTSS-----PPPP-----

pLDDT: mean 76.87, std 21.59, range [29.11, 96.69]

Radius of gyration: 29.88 Å; chains: 1; bounding box: 75×44×92 Å